Protein AF-A0A2V6C6J1-F1 (afdb_monomer_lite)

pLDDT: mean 82.69, std 15.56, range [30.09, 98.69]

Structure (mmCIF, N/CA/C/O backbone):
data_AF-A0A2V6C6J1-F1
#
_entry.id   AF-A0A2V6C6J1-F1
#
loop_
_atom_site.group_PDB
_atom_site.id
_atom_site.type_symbol
_atom_site.label_atom_id
_atom_site.label_alt_id
_atom_site.label_comp_id
_atom_site.label_asym_id
_atom_site.label_entity_id
_atom_site.label_seq_id
_atom_site.pdbx_PDB_ins_code
_atom_site.Cartn_x
_atom_site.Cartn_y
_atom_site.Cartn_z
_atom_site.occupancy
_atom_site.B_iso_or_equiv
_atom_site.auth_seq_id
_atom_site.auth_comp_id
_atom_site.auth_asym_id
_atom_site.auth_atom_id
_atom_site.pdbx_PDB_model_num
ATOM 1 N N . TRP A 1 1 ? 15.147 14.537 -39.824 1.00 46.88 1 TRP A N 1
ATOM 2 C CA . TRP A 1 1 ? 16.621 14.497 -39.691 1.00 46.88 1 TRP A CA 1
ATOM 3 C C . TRP A 1 1 ? 17.177 13.063 -39.728 1.00 46.88 1 TRP A C 1
ATOM 5 O O . TRP A 1 1 ? 18.136 12.834 -40.457 1.00 46.88 1 TRP A O 1
ATOM 15 N N . ALA A 1 2 ? 16.537 12.080 -39.071 1.00 57.00 2 ALA A N 1
ATOM 16 C CA . ALA A 1 2 ? 16.933 10.659 -39.123 1.00 57.00 2 ALA A CA 1
ATOM 17 C C . ALA A 1 2 ? 16.815 10.002 -40.520 1.00 57.00 2 ALA A C 1
ATOM 19 O O . ALA A 1 2 ? 17.761 9.369 -40.976 1.00 57.00 2 ALA A O 1
ATOM 20 N N . ALA A 1 3 ? 15.713 10.220 -41.254 1.00 60.41 3 ALA A N 1
ATOM 21 C CA . ALA A 1 3 ? 15.532 9.661 -42.606 1.00 60.41 3 ALA A CA 1
ATOM 22 C C . ALA A 1 3 ? 16.596 10.144 -43.616 1.00 60.41 3 ALA A C 1
ATOM 24 O O . ALA A 1 3 ? 17.052 9.378 -44.459 1.00 60.41 3 ALA A O 1
ATOM 25 N N . TYR A 1 4 ? 17.043 11.397 -43.483 1.00 60.72 4 TYR A N 1
ATOM 26 C CA . TYR A 1 4 ? 18.123 11.970 -44.293 1.00 60.72 4 TYR A CA 1
ATOM 27 C C . TYR A 1 4 ? 19.479 11.304 -43.997 1.00 60.72 4 TYR A C 1
ATOM 29 O O . TYR A 1 4 ? 20.233 11.003 -44.917 1.00 60.72 4 TYR A O 1
ATOM 37 N N . HIS A 1 5 ? 19.767 10.995 -42.727 1.00 67.38 5 HIS A N 1
ATOM 38 C CA . HIS A 1 5 ? 20.978 10.261 -42.342 1.00 67.38 5 HIS A CA 1
ATOM 39 C C . HIS A 1 5 ? 20.964 8.809 -42.840 1.00 67.38 5 HIS A C 1
ATOM 41 O O . HIS A 1 5 ? 21.957 8.354 -43.400 1.00 67.38 5 HIS A O 1
ATOM 47 N N . VAL A 1 6 ? 19.839 8.096 -42.713 1.00 72.94 6 VAL A N 1
ATOM 48 C CA . VAL A 1 6 ? 19.710 6.713 -43.215 1.00 72.94 6 VAL A CA 1
ATOM 49 C C . VAL A 1 6 ? 19.828 6.654 -44.746 1.00 72.94 6 VAL A C 1
ATOM 51 O O . VAL A 1 6 ? 20.468 5.744 -45.281 1.00 72.94 6 VAL A O 1
ATOM 54 N N . GLY A 1 7 ? 19.280 7.647 -45.456 1.00 74.69 7 GLY A N 1
ATOM 55 C CA . GLY A 1 7 ? 19.463 7.796 -46.903 1.00 74.69 7 GLY A CA 1
ATOM 56 C C . GLY A 1 7 ? 20.935 7.966 -47.294 1.00 74.69 7 GLY A C 1
ATOM 57 O O . GLY A 1 7 ? 21.413 7.276 -48.193 1.00 74.69 7 GLY A O 1
ATOM 58 N N . ASN A 1 8 ? 21.684 8.794 -46.560 1.00 80.75 8 ASN A N 1
ATOM 59 C CA . ASN A 1 8 ? 23.115 8.999 -46.804 1.00 80.75 8 ASN A CA 1
ATOM 60 C C . ASN A 1 8 ? 23.961 7.748 -46.513 1.00 80.75 8 ASN A C 1
ATOM 62 O O . ASN A 1 8 ? 24.889 7.459 -47.266 1.00 80.75 8 ASN A O 1
ATOM 66 N N . LEU A 1 9 ? 23.626 6.968 -45.479 1.00 88.31 9 LEU A N 1
ATOM 67 C CA . LEU A 1 9 ? 24.308 5.699 -45.182 1.00 88.31 9 LEU A CA 1
ATOM 68 C C . LEU A 1 9 ? 24.076 4.653 -46.275 1.00 88.31 9 LEU A C 1
ATOM 70 O O . LEU A 1 9 ? 25.001 3.946 -46.665 1.00 88.31 9 LEU A O 1
ATOM 74 N N . THR A 1 10 ? 22.858 4.591 -46.812 1.00 90.19 10 THR A N 1
ATOM 75 C CA . THR A 1 10 ? 22.518 3.680 -47.914 1.00 90.19 10 THR A CA 1
ATOM 76 C C . THR A 1 10 ? 23.314 4.026 -49.174 1.00 90.19 10 THR A C 1
ATOM 78 O O . THR A 1 10 ? 23.865 3.136 -49.819 1.00 90.19 10 THR A O 1
ATOM 81 N N . ILE A 1 11 ? 23.447 5.320 -49.485 1.00 89.12 11 ILE A N 1
ATOM 82 C CA . ILE A 1 11 ? 24.288 5.803 -50.588 1.00 89.12 11 ILE A CA 1
ATOM 83 C C . ILE A 1 11 ? 25.762 5.450 -50.340 1.00 89.12 11 ILE A C 1
ATOM 85 O O . ILE A 1 11 ? 26.413 4.922 -51.236 1.00 89.12 11 ILE A O 1
ATOM 89 N N . ALA A 1 12 ? 26.282 5.663 -49.126 1.00 87.06 12 ALA A N 1
ATOM 90 C CA . ALA A 1 12 ? 27.667 5.335 -48.782 1.00 87.06 12 ALA A CA 1
ATOM 91 C C . ALA A 1 12 ? 27.987 3.837 -48.939 1.00 87.06 12 ALA A C 1
ATOM 93 O O . ALA A 1 12 ? 29.054 3.494 -49.443 1.00 87.06 12 ALA A O 1
ATOM 94 N N . ILE A 1 13 ? 27.061 2.948 -48.564 1.00 91.88 13 ILE A N 1
ATOM 95 C CA . ILE A 1 13 ? 27.203 1.495 -48.757 1.00 91.88 13 ILE A CA 1
ATOM 96 C C . ILE A 1 13 ? 27.252 1.152 -50.251 1.00 91.88 13 ILE A C 1
ATOM 98 O O . ILE A 1 13 ? 28.139 0.416 -50.681 1.00 91.88 13 ILE A O 1
ATOM 102 N N . VAL A 1 14 ? 26.338 1.714 -51.048 1.00 93.19 14 VAL A N 1
ATOM 103 C CA . VAL A 1 14 ? 26.260 1.465 -52.497 1.00 93.19 14 VAL A CA 1
ATOM 104 C C . VAL A 1 14 ? 27.510 1.961 -53.226 1.00 93.19 14 VAL A C 1
ATOM 106 O O . VAL A 1 14 ? 28.041 1.257 -54.083 1.00 93.19 14 VAL A O 1
ATOM 109 N N . GLU A 1 15 ? 28.005 3.154 -52.896 1.00 90.25 15 GLU A N 1
ATOM 110 C CA . GLU A 1 15 ? 29.236 3.685 -53.494 1.00 90.25 15 GLU A CA 1
ATOM 111 C C . GLU A 1 15 ? 30.478 2.907 -53.035 1.00 90.25 15 GLU A C 1
ATOM 113 O O . GLU A 1 15 ? 31.386 2.668 -53.835 1.00 90.25 15 GLU A O 1
ATOM 118 N N . ALA A 1 16 ? 30.495 2.420 -51.788 1.00 90.50 16 ALA A N 1
ATOM 119 C CA . ALA A 1 16 ? 31.540 1.519 -51.314 1.00 90.50 16 ALA A CA 1
ATOM 120 C C . ALA A 1 16 ? 31.571 0.199 -52.096 1.00 90.50 16 ALA A C 1
ATOM 122 O O . ALA A 1 16 ? 32.642 -0.252 -52.501 1.00 90.50 16 ALA A O 1
ATOM 123 N N . ASP A 1 17 ? 30.403 -0.381 -52.377 1.00 92.94 17 ASP A N 1
ATOM 124 C CA . ASP A 1 17 ? 30.282 -1.597 -53.182 1.00 92.94 17 ASP A CA 1
ATOM 125 C C . ASP A 1 17 ? 30.757 -1.407 -54.623 1.00 92.94 17 ASP A C 1
ATOM 127 O O . ASP A 1 17 ? 31.483 -2.252 -55.151 1.00 92.94 17 ASP A O 1
ATOM 131 N N . LYS A 1 18 ? 30.414 -0.277 -55.249 1.00 92.81 18 LYS A N 1
ATOM 132 C CA . LYS A 1 18 ? 30.897 0.055 -56.596 1.00 92.81 18 LYS A CA 1
ATOM 133 C C . LYS A 1 18 ? 32.419 0.174 -56.642 1.00 92.81 18 LYS A C 1
ATOM 135 O O . LYS A 1 18 ? 33.039 -0.364 -57.556 1.00 92.81 18 LYS A O 1
ATOM 140 N N . ALA A 1 19 ? 33.028 0.850 -55.669 1.00 89.81 19 ALA A N 1
ATOM 141 C CA . ALA A 1 19 ? 34.480 1.003 -55.632 1.00 89.81 19 ALA A CA 1
ATOM 142 C C . ALA A 1 19 ? 35.193 -0.329 -55.372 1.00 89.81 19 ALA A C 1
ATOM 144 O O . ALA A 1 19 ? 36.190 -0.619 -56.026 1.00 89.81 19 ALA A O 1
ATOM 145 N N . LEU A 1 20 ? 34.661 -1.167 -54.475 1.00 92.44 20 LEU A N 1
ATOM 146 C CA . LEU A 1 20 ? 35.214 -2.494 -54.186 1.00 92.44 20 LEU A CA 1
ATOM 147 C C . LEU A 1 20 ? 35.064 -3.465 -55.364 1.00 92.44 20 LEU A C 1
ATOM 149 O O . LEU A 1 20 ? 35.899 -4.348 -55.531 1.00 92.44 20 LEU A O 1
ATOM 153 N N . ALA A 1 21 ? 34.053 -3.293 -56.219 1.00 93.81 21 ALA A N 1
ATOM 154 C CA . ALA A 1 21 ? 33.936 -4.063 -57.458 1.00 93.81 21 ALA A CA 1
ATOM 155 C C . ALA A 1 21 ? 35.062 -3.749 -58.466 1.00 93.81 21 ALA A C 1
ATOM 157 O O . ALA A 1 21 ? 35.411 -4.604 -59.278 1.00 93.81 21 ALA A O 1
ATOM 158 N N . ILE A 1 22 ? 35.636 -2.541 -58.407 1.00 92.94 22 ILE A N 1
ATOM 159 C CA . ILE A 1 22 ? 36.764 -2.108 -59.250 1.00 92.94 22 ILE A CA 1
ATOM 160 C C . ILE A 1 22 ? 38.105 -2.406 -58.554 1.00 92.94 22 ILE A C 1
ATOM 162 O O . ILE A 1 22 ? 39.053 -2.865 -59.190 1.00 92.94 22 ILE A O 1
ATOM 166 N N . HIS A 1 23 ? 38.175 -2.183 -57.240 1.00 87.88 23 HIS A N 1
ATOM 167 C CA . HIS A 1 23 ? 39.359 -2.355 -56.400 1.00 87.88 23 HIS A CA 1
ATOM 168 C C . HIS A 1 23 ? 39.026 -3.190 -55.155 1.00 87.88 23 HIS A C 1
ATOM 170 O O . HIS A 1 23 ? 38.810 -2.667 -54.062 1.00 87.88 23 HIS A O 1
ATOM 176 N N . GLY A 1 24 ? 39.013 -4.516 -55.320 1.00 83.00 24 GLY A N 1
ATOM 177 C CA . GLY A 1 24 ? 38.558 -5.471 -54.297 1.00 83.00 24 GLY A CA 1
ATOM 178 C C . GLY A 1 24 ? 39.339 -5.476 -52.981 1.00 83.00 24 GLY A C 1
ATOM 179 O O . GLY A 1 24 ? 38.819 -5.953 -51.973 1.00 83.00 24 GLY A O 1
ATOM 180 N N . ASP A 1 25 ? 40.551 -4.917 -52.958 1.00 89.62 25 ASP A N 1
ATOM 181 C CA . ASP A 1 25 ? 41.425 -4.876 -51.780 1.00 89.62 25 ASP A CA 1
ATOM 182 C C . ASP A 1 25 ? 41.564 -3.498 -51.134 1.00 89.62 25 ASP A C 1
ATOM 184 O O . ASP A 1 25 ? 42.384 -3.322 -50.232 1.00 89.62 25 ASP A O 1
ATOM 188 N N . ASP A 1 26 ? 40.717 -2.538 -51.512 1.00 94.50 26 ASP A N 1
ATOM 189 C CA . ASP A 1 26 ? 40.700 -1.231 -50.863 1.00 94.50 26 ASP A CA 1
ATOM 190 C C . ASP A 1 26 ? 40.228 -1.345 -49.399 1.00 94.50 26 ASP A C 1
ATOM 192 O O . ASP A 1 26 ? 39.043 -1.508 -49.087 1.00 94.50 26 ASP A O 1
ATOM 196 N N . ALA A 1 27 ? 41.186 -1.273 -48.474 1.00 92.19 27 ALA A N 1
ATOM 197 C CA . ALA A 1 27 ? 40.934 -1.362 -47.040 1.00 92.19 27 ALA A CA 1
ATOM 198 C C . ALA A 1 27 ? 40.081 -0.194 -46.512 1.00 92.19 27 ALA A C 1
ATOM 200 O O . ALA A 1 27 ? 39.305 -0.380 -45.571 1.00 92.19 27 ALA A O 1
ATOM 201 N N . GLY A 1 28 ? 40.195 0.993 -47.118 1.00 91.06 28 GLY A N 1
ATOM 202 C CA . GLY A 1 28 ? 39.411 2.170 -46.756 1.00 91.06 28 GLY A CA 1
ATOM 203 C C . GLY A 1 28 ? 37.936 1.986 -47.099 1.00 91.06 28 GLY A C 1
ATOM 204 O O . GLY A 1 28 ? 37.079 2.225 -46.249 1.00 91.06 28 GLY A O 1
ATOM 205 N N . MET A 1 29 ? 37.639 1.471 -48.293 1.00 90.25 29 MET A N 1
ATOM 206 C CA . MET A 1 29 ? 36.266 1.214 -48.739 1.00 90.25 29 MET A CA 1
ATOM 207 C C . MET A 1 29 ? 35.629 0.027 -48.008 1.00 90.25 29 MET A C 1
ATOM 209 O O . MET A 1 29 ? 34.454 0.101 -47.642 1.00 90.25 29 MET A O 1
ATOM 213 N N . LYS A 1 30 ? 36.402 -1.024 -47.682 1.00 92.50 30 LYS A N 1
ATOM 214 C CA . LYS A 1 30 ? 35.941 -2.109 -46.789 1.00 92.50 30 LYS A CA 1
ATOM 215 C C . LYS A 1 30 ? 35.527 -1.563 -45.420 1.00 92.50 30 LYS A C 1
ATOM 217 O O . LYS A 1 30 ? 34.458 -1.913 -44.919 1.00 92.50 30 LYS A O 1
ATOM 222 N N . LYS A 1 31 ? 36.345 -0.682 -44.834 1.00 92.56 31 LYS A N 1
ATOM 223 C CA . LYS A 1 31 ? 36.054 -0.049 -43.542 1.00 92.56 31 LYS A CA 1
ATOM 224 C C . LYS A 1 31 ? 34.839 0.880 -43.621 1.00 92.56 31 LYS A C 1
ATOM 226 O O . LYS A 1 31 ? 33.943 0.749 -42.797 1.00 92.56 31 LYS A O 1
ATOM 231 N N . LEU A 1 32 ? 34.770 1.754 -44.628 1.00 90.19 32 LEU A N 1
ATOM 232 C CA . LEU A 1 32 ? 33.640 2.667 -44.833 1.00 90.19 32 LEU A CA 1
ATOM 233 C C . LEU A 1 32 ? 32.313 1.905 -44.922 1.00 90.19 32 LEU A C 1
ATOM 235 O O . LEU A 1 32 ? 31.344 2.277 -44.263 1.00 90.19 32 LEU A O 1
ATOM 239 N N . LYS A 1 33 ? 32.280 0.815 -45.699 1.00 91.19 33 LYS A N 1
ATOM 240 C CA . LYS A 1 33 ? 31.098 -0.044 -45.813 1.00 91.19 33 LYS A CA 1
ATOM 241 C C . LYS A 1 33 ? 30.711 -0.658 -44.467 1.00 91.19 33 LYS A C 1
ATOM 243 O O . LYS A 1 33 ? 29.536 -0.636 -44.106 1.00 91.19 33 LYS A O 1
ATOM 248 N N . ALA A 1 34 ? 31.681 -1.206 -43.734 1.00 92.94 34 ALA A N 1
ATOM 249 C CA . ALA A 1 34 ? 31.441 -1.817 -42.429 1.00 92.94 34 ALA A CA 1
ATOM 250 C C . ALA A 1 34 ? 30.899 -0.800 -41.410 1.00 92.94 34 ALA A C 1
ATOM 252 O O . ALA A 1 34 ? 29.896 -1.072 -40.749 1.00 92.94 34 ALA A O 1
ATOM 253 N N . ASP A 1 35 ? 31.503 0.388 -41.342 1.00 92.44 35 ASP A N 1
ATOM 254 C CA . ASP A 1 35 ? 31.073 1.474 -40.458 1.00 92.44 35 ASP A CA 1
ATOM 255 C C . ASP A 1 35 ? 29.659 1.957 -40.827 1.00 92.44 35 ASP A C 1
ATOM 257 O O . ASP A 1 35 ? 28.811 2.129 -39.949 1.00 92.44 35 ASP A O 1
ATOM 261 N N . ALA A 1 36 ? 29.359 2.108 -42.123 1.00 90.81 36 ALA A N 1
ATOM 262 C CA . ALA A 1 36 ? 28.037 2.521 -42.590 1.00 90.81 36 ALA A CA 1
ATOM 263 C C . ALA A 1 36 ? 26.945 1.480 -42.273 1.00 90.81 36 ALA A C 1
ATOM 265 O O . ALA A 1 36 ? 25.851 1.850 -41.840 1.00 90.81 36 ALA A O 1
ATOM 266 N N . LEU A 1 37 ? 27.241 0.182 -42.415 1.00 93.19 37 LEU A N 1
ATOM 267 C CA . LEU A 1 37 ? 26.335 -0.909 -42.029 1.00 93.19 37 LEU A CA 1
ATOM 268 C C . LEU A 1 37 ? 26.098 -0.959 -40.514 1.00 93.19 37 LEU A C 1
ATOM 270 O O . LEU A 1 37 ? 24.960 -1.133 -40.065 1.00 93.19 37 LEU A O 1
ATOM 274 N N . ALA A 1 38 ? 27.153 -0.774 -39.716 1.00 93.25 38 ALA A N 1
ATOM 275 C CA . ALA A 1 38 ? 27.048 -0.721 -38.262 1.00 93.25 38 ALA A CA 1
ATOM 276 C C . ALA A 1 38 ? 26.177 0.464 -37.810 1.00 93.25 38 ALA A C 1
ATOM 278 O O . ALA A 1 38 ? 25.279 0.294 -36.984 1.00 93.25 38 ALA A O 1
ATOM 279 N N . GLN A 1 39 ? 26.377 1.645 -38.404 1.00 92.12 39 GLN A N 1
ATOM 280 C CA . GLN A 1 39 ? 25.565 2.831 -38.122 1.00 92.12 39 GLN A CA 1
ATOM 281 C C . GLN A 1 39 ? 24.105 2.660 -38.555 1.00 92.12 39 GLN A C 1
ATOM 283 O O . GLN A 1 39 ? 23.206 3.043 -37.808 1.00 92.12 39 GLN A O 1
ATOM 288 N N . GLN A 1 40 ? 23.844 2.049 -39.716 1.00 90.69 40 GLN A N 1
ATOM 289 C CA . GLN A 1 40 ? 22.480 1.757 -40.167 1.00 90.69 40 GLN A CA 1
ATOM 290 C C . GLN A 1 40 ? 21.765 0.806 -39.195 1.00 90.69 40 GLN A C 1
ATOM 292 O O . GLN A 1 40 ? 20.616 1.049 -38.824 1.00 90.69 40 GLN A O 1
ATOM 297 N N . THR A 1 41 ? 22.462 -0.233 -38.731 1.00 92.31 41 THR A N 1
ATOM 298 C CA . THR A 1 41 ? 21.933 -1.192 -37.750 1.00 92.31 41 THR A CA 1
ATOM 299 C C . THR A 1 41 ? 21.632 -0.512 -36.413 1.00 92.31 41 THR A C 1
ATOM 301 O O . THR A 1 41 ? 20.546 -0.684 -35.862 1.00 92.31 41 THR A O 1
ATOM 304 N N . ALA A 1 42 ? 22.555 0.311 -35.909 1.00 92.50 42 ALA A N 1
ATOM 305 C CA . ALA A 1 42 ? 22.367 1.054 -34.665 1.00 92.50 42 ALA A CA 1
ATOM 306 C C . ALA A 1 42 ? 21.196 2.048 -34.754 1.00 92.50 42 ALA A C 1
ATOM 308 O O . ALA A 1 42 ? 20.400 2.150 -33.821 1.00 92.50 42 ALA A O 1
ATOM 309 N N . ALA A 1 43 ? 21.050 2.743 -35.887 1.00 90.31 43 ALA A N 1
ATOM 310 C CA . ALA A 1 43 ? 19.939 3.660 -36.124 1.00 90.31 43 ALA A CA 1
ATOM 311 C C . ALA A 1 43 ? 18.587 2.932 -36.163 1.00 90.31 43 ALA A C 1
ATOM 313 O O . ALA A 1 43 ? 17.618 3.420 -35.585 1.00 90.31 43 ALA A O 1
ATOM 314 N N . ALA A 1 44 ? 18.526 1.753 -36.791 1.00 90.94 44 ALA A N 1
ATOM 315 C CA . ALA A 1 44 ? 17.322 0.926 -36.806 1.00 90.94 44 ALA A CA 1
ATOM 316 C C . ALA A 1 44 ? 16.944 0.442 -35.396 1.00 90.94 44 ALA A C 1
ATOM 318 O O . ALA A 1 44 ? 15.787 0.550 -34.999 1.00 90.94 44 ALA A O 1
ATOM 319 N N . GLN A 1 45 ? 17.922 -0.017 -34.608 1.00 94.12 45 GLN A N 1
ATOM 320 C CA . GLN A 1 45 ? 17.699 -0.410 -33.213 1.00 94.12 45 GLN A CA 1
ATOM 321 C C . GLN A 1 45 ? 17.228 0.761 -32.346 1.00 94.12 45 GLN A C 1
ATOM 323 O O . GLN A 1 45 ? 16.352 0.579 -31.506 1.00 94.12 45 GLN A O 1
ATOM 328 N N . GLN A 1 46 ? 17.785 1.961 -32.542 1.00 94.00 46 GLN A N 1
ATOM 329 C CA . GLN A 1 46 ? 17.318 3.147 -31.825 1.00 94.00 46 GLN A CA 1
ATOM 330 C C . GLN A 1 46 ? 15.879 3.491 -32.207 1.00 94.00 46 GLN A C 1
ATOM 332 O O . GLN A 1 46 ? 15.066 3.712 -31.321 1.00 94.00 46 GLN A O 1
ATOM 337 N N . ALA A 1 47 ? 15.548 3.506 -33.500 1.00 93.62 47 ALA A N 1
ATOM 338 C CA . ALA A 1 47 ? 14.191 3.803 -33.956 1.00 93.62 47 ALA A CA 1
ATOM 339 C C . ALA A 1 47 ? 13.162 2.813 -33.388 1.00 93.62 47 ALA A C 1
ATOM 341 O O . ALA A 1 47 ? 12.070 3.216 -32.997 1.00 93.62 47 ALA A O 1
ATOM 342 N N . GLU A 1 48 ? 13.528 1.535 -33.298 1.00 95.94 48 GLU A N 1
ATOM 343 C CA . GLU A 1 48 ? 12.681 0.512 -32.693 1.00 95.94 48 GLU A CA 1
ATOM 344 C C . GLU A 1 48 ? 12.509 0.716 -31.180 1.00 95.94 48 GLU A C 1
ATOM 346 O O . GLU A 1 48 ? 11.388 0.626 -30.686 1.00 95.94 48 GLU A O 1
ATOM 351 N N . ARG A 1 49 ? 13.573 1.081 -30.449 1.00 96.44 49 ARG A N 1
ATOM 352 C CA . ARG A 1 49 ? 13.463 1.461 -29.028 1.00 96.44 49 ARG A CA 1
ATOM 353 C C . ARG A 1 49 ? 12.530 2.653 -28.822 1.00 96.44 49 AR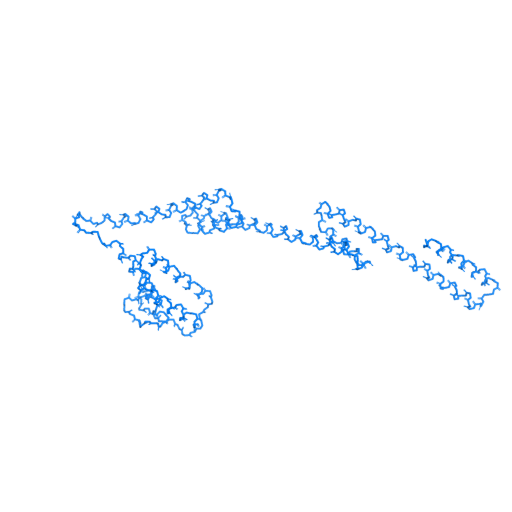G A C 1
ATOM 355 O O . ARG A 1 49 ? 11.693 2.617 -27.930 1.00 96.44 49 ARG A O 1
ATOM 362 N N . GLU A 1 50 ? 12.624 3.683 -29.663 1.00 96.94 50 GLU A N 1
ATOM 363 C CA . GLU A 1 50 ? 11.724 4.843 -29.576 1.00 96.94 50 GLU A CA 1
ATOM 364 C C . GLU A 1 50 ? 10.264 4.473 -29.878 1.00 96.94 50 GLU A C 1
ATOM 366 O O . GLU A 1 50 ? 9.346 4.988 -29.239 1.00 96.94 50 GLU A O 1
ATOM 371 N N . ARG A 1 51 ? 10.030 3.550 -30.822 1.00 97.94 51 ARG A N 1
ATOM 372 C CA . ARG A 1 51 ? 8.687 3.024 -31.102 1.00 97.94 51 ARG A CA 1
ATOM 373 C C . ARG A 1 51 ? 8.118 2.294 -29.885 1.00 97.94 51 ARG A C 1
ATOM 375 O O . ARG A 1 51 ? 6.997 2.587 -29.480 1.00 97.94 51 ARG A O 1
ATOM 382 N N . GLN A 1 52 ? 8.904 1.397 -29.290 1.00 97.81 52 GLN A N 1
ATOM 383 C CA . GLN A 1 52 ? 8.523 0.649 -28.088 1.00 97.81 52 GLN A CA 1
ATOM 384 C C . GLN A 1 52 ? 8.241 1.582 -26.907 1.00 97.81 52 GLN A C 1
ATOM 386 O O . GLN A 1 52 ? 7.244 1.406 -26.213 1.00 97.81 52 GLN A O 1
ATOM 391 N N . PHE A 1 53 ? 9.053 2.626 -26.723 1.00 98.38 53 PHE A N 1
ATOM 392 C CA . PHE A 1 53 ? 8.806 3.639 -25.701 1.00 98.38 53 PHE A CA 1
ATOM 393 C C . PHE A 1 53 ? 7.465 4.354 -25.903 1.00 98.38 53 PHE A C 1
ATOM 395 O O . PHE A 1 53 ? 6.699 4.513 -24.950 1.00 98.38 53 PHE A O 1
ATOM 402 N N . GLY A 1 54 ? 7.162 4.770 -27.136 1.00 97.88 54 GLY A N 1
ATOM 403 C CA . GLY A 1 54 ? 5.886 5.408 -27.457 1.00 97.88 54 GLY A CA 1
ATOM 404 C C . GLY A 1 54 ? 4.688 4.486 -27.212 1.00 97.88 54 GLY A C 1
ATOM 405 O O . GLY A 1 54 ? 3.663 4.930 -26.697 1.00 97.88 54 GLY A O 1
ATOM 406 N N . GLU A 1 55 ? 4.819 3.201 -27.538 1.00 98.38 55 GLU A N 1
ATOM 407 C CA . GLU A 1 55 ? 3.792 2.186 -27.285 1.00 98.38 55 GLU A CA 1
ATOM 408 C C . GLU A 1 55 ? 3.551 1.989 -25.785 1.00 98.38 55 GLU A C 1
ATOM 410 O O . GLU A 1 55 ? 2.426 2.210 -25.333 1.00 98.38 55 GLU A O 1
ATOM 415 N N . ALA A 1 56 ? 4.599 1.701 -25.011 1.00 98.44 56 ALA A N 1
ATOM 416 C CA . ALA A 1 56 ? 4.512 1.517 -23.562 1.00 98.44 56 ALA A CA 1
ATOM 417 C C . ALA A 1 56 ? 3.942 2.763 -22.858 1.00 98.44 56 ALA A C 1
ATOM 419 O O . ALA A 1 56 ? 3.042 2.675 -22.023 1.00 98.44 56 ALA A O 1
ATOM 420 N N . THR A 1 57 ? 4.380 3.960 -23.263 1.00 98.56 57 THR A N 1
ATOM 421 C CA . THR A 1 57 ? 3.854 5.230 -22.733 1.00 98.56 57 THR A CA 1
ATOM 422 C C . THR A 1 57 ? 2.351 5.372 -22.984 1.00 98.56 57 THR A C 1
ATOM 424 O O . THR A 1 57 ? 1.596 5.721 -22.073 1.00 98.56 57 THR A O 1
ATOM 427 N N . ASN A 1 58 ? 1.888 5.076 -24.202 1.00 98.50 58 ASN A N 1
ATOM 428 C CA . ASN A 1 58 ? 0.469 5.163 -24.548 1.00 98.50 58 ASN A CA 1
ATOM 429 C C . ASN A 1 58 ? -0.378 4.162 -23.751 1.00 98.50 58 ASN A C 1
ATOM 431 O O . ASN A 1 58 ? -1.443 4.530 -23.246 1.00 98.50 58 ASN A O 1
ATOM 435 N N . VAL A 1 59 ? 0.089 2.916 -23.612 1.00 98.69 59 VAL A N 1
ATOM 436 C CA . VAL A 1 59 ? -0.621 1.888 -22.838 1.00 98.69 59 VAL A CA 1
ATOM 437 C C . VAL A 1 59 ? -0.653 2.261 -21.356 1.00 98.69 59 VAL A C 1
ATOM 439 O O . VAL A 1 59 ? -1.719 2.183 -20.742 1.00 98.69 59 VAL A O 1
ATOM 442 N N . ALA A 1 60 ? 0.457 2.747 -20.794 1.00 98.56 60 ALA A N 1
ATOM 443 C CA . ALA A 1 60 ? 0.532 3.167 -19.398 1.00 98.56 60 ALA A CA 1
ATOM 444 C C . ALA A 1 60 ? -0.492 4.263 -19.065 1.00 98.56 60 ALA A C 1
ATOM 446 O O . ALA A 1 60 ? -1.250 4.132 -18.100 1.00 98.56 60 ALA A O 1
ATOM 447 N N . TRP A 1 61 ? -0.566 5.322 -19.880 1.00 98.50 61 TRP A N 1
ATOM 448 C CA . TRP A 1 61 ? -1.536 6.404 -19.684 1.00 98.50 61 TRP A CA 1
ATOM 449 C C . TRP A 1 61 ? -2.977 5.932 -19.857 1.00 98.50 61 TRP A C 1
ATOM 451 O O . TRP A 1 61 ? -3.831 6.259 -19.030 1.00 98.50 61 TRP A O 1
ATOM 461 N N . ALA A 1 62 ? -3.261 5.135 -20.890 1.00 98.69 62 ALA A N 1
ATOM 462 C CA . ALA A 1 62 ? -4.596 4.585 -21.101 1.00 98.69 62 ALA A CA 1
ATOM 463 C C . ALA A 1 62 ? -5.044 3.730 -19.904 1.00 98.69 62 ALA A C 1
ATOM 465 O O . ALA A 1 62 ? -6.149 3.919 -19.391 1.00 98.69 62 ALA A O 1
ATOM 466 N N . ALA A 1 63 ? -4.168 2.848 -19.416 1.00 98.50 63 ALA A N 1
ATOM 467 C CA . ALA A 1 63 ? -4.412 2.007 -18.251 1.00 98.50 63 ALA A CA 1
ATOM 468 C C . ALA A 1 63 ? -4.630 2.837 -16.979 1.00 98.50 63 ALA A C 1
ATOM 470 O O . ALA A 1 63 ? -5.576 2.579 -16.233 1.00 98.50 63 ALA A O 1
ATOM 471 N N . TYR A 1 64 ? -3.812 3.869 -16.760 1.00 98.38 64 TYR A N 1
ATOM 472 C CA . TYR A 1 64 ? -3.950 4.775 -15.621 1.00 98.38 64 TYR A CA 1
ATOM 473 C C . TYR A 1 64 ? -5.309 5.489 -15.622 1.00 98.38 64 TYR A C 1
ATOM 475 O O . TYR A 1 64 ? -5.994 5.518 -14.601 1.00 98.38 64 TYR A O 1
ATOM 483 N N . HIS A 1 65 ? -5.751 6.001 -16.775 1.00 97.75 65 HIS A N 1
ATOM 484 C CA . HIS A 1 65 ? -7.023 6.719 -16.892 1.00 97.75 65 HIS A CA 1
ATOM 485 C C . HIS A 1 65 ? -8.259 5.848 -16.654 1.00 97.75 65 HIS A C 1
ATOM 487 O O . HIS A 1 65 ? -9.253 6.345 -16.125 1.00 97.75 65 HIS A O 1
ATOM 493 N N . VAL A 1 66 ? -8.207 4.562 -17.007 1.00 97.50 66 VAL A N 1
ATOM 494 C CA . VAL A 1 66 ? -9.301 3.614 -16.727 1.00 97.50 66 VAL A CA 1
ATOM 495 C C . VAL A 1 66 ? -9.166 2.930 -15.361 1.00 97.50 66 VAL A C 1
ATOM 497 O O . VAL A 1 66 ? -9.962 2.054 -15.031 1.00 97.50 66 VAL A O 1
ATOM 500 N N . GLY A 1 67 ? -8.166 3.313 -14.559 1.00 95.12 67 GLY A N 1
ATOM 501 C CA . GLY A 1 67 ? -7.936 2.779 -13.216 1.00 95.12 67 GLY A CA 1
ATOM 502 C C . GLY A 1 67 ? -7.289 1.392 -13.180 1.00 95.12 67 GLY A C 1
ATOM 503 O O . GLY A 1 67 ? -7.244 0.768 -12.120 1.00 95.12 67 GLY A O 1
ATOM 504 N N . ASN A 1 68 ? -6.755 0.892 -14.298 1.00 97.75 68 ASN A N 1
ATOM 505 C CA . ASN A 1 68 ? -5.969 -0.339 -14.314 1.00 97.75 68 ASN A CA 1
ATOM 506 C C . ASN A 1 68 ? -4.522 -0.055 -13.886 1.00 97.75 68 ASN A C 1
ATOM 508 O O . ASN A 1 68 ? -3.591 -0.028 -14.692 1.00 97.75 68 ASN A O 1
ATOM 512 N N . LEU A 1 69 ? -4.348 0.177 -12.585 1.00 95.56 69 LEU A N 1
ATOM 513 C CA . LEU A 1 69 ? -3.080 0.618 -12.004 1.00 95.56 69 LEU A CA 1
ATOM 514 C C . LEU A 1 69 ? -1.957 -0.415 -12.164 1.00 95.56 69 LEU A C 1
ATOM 516 O O . LEU A 1 69 ? -0.802 -0.034 -12.313 1.00 95.56 69 LEU A O 1
ATOM 520 N N . THR A 1 70 ? -2.280 -1.711 -12.175 1.00 97.56 70 THR A N 1
ATOM 521 C CA . THR A 1 70 ? -1.286 -2.775 -12.373 1.00 97.56 70 THR A CA 1
ATOM 522 C C . THR A 1 70 ? -0.660 -2.699 -13.761 1.00 97.56 70 THR A C 1
ATOM 524 O O . THR A 1 70 ? 0.563 -2.702 -13.862 1.00 97.56 70 THR A O 1
ATOM 527 N N . ILE A 1 71 ? -1.476 -2.580 -14.816 1.00 97.81 71 ILE A N 1
ATOM 528 C CA . ILE A 1 71 ? -0.955 -2.412 -16.182 1.00 97.81 71 ILE A CA 1
ATOM 529 C C . ILE A 1 71 ? -0.219 -1.076 -16.300 1.00 97.81 71 ILE A C 1
ATOM 531 O O . ILE A 1 71 ? 0.881 -1.040 -16.835 1.00 97.81 71 ILE A O 1
ATOM 535 N N . ALA A 1 72 ? -0.768 0.001 -15.728 1.00 98.38 72 ALA A N 1
ATOM 536 C CA . ALA A 1 72 ? -0.127 1.314 -15.755 1.00 98.38 72 ALA A CA 1
ATOM 537 C C . ALA A 1 72 ? 1.299 1.294 -15.174 1.00 98.38 72 ALA A C 1
ATOM 539 O O . ALA A 1 72 ? 2.194 1.919 -15.733 1.00 98.38 72 ALA A O 1
ATOM 540 N N . ILE A 1 73 ? 1.521 0.566 -14.074 1.00 98.25 73 ILE A N 1
ATOM 541 C CA . ILE A 1 73 ? 2.842 0.428 -13.444 1.00 98.25 73 ILE A CA 1
ATOM 542 C C . ILE A 1 73 ? 3.792 -0.407 -14.309 1.00 98.25 73 ILE A C 1
ATOM 544 O O . ILE A 1 73 ? 4.937 -0.001 -14.483 1.00 98.25 73 ILE A O 1
ATOM 548 N N . VAL A 1 74 ? 3.333 -1.548 -14.836 1.00 98.62 74 VAL A N 1
ATOM 549 C CA . VAL A 1 74 ? 4.160 -2.446 -15.664 1.00 98.62 74 VAL A CA 1
ATOM 550 C C . VAL A 1 74 ? 4.648 -1.727 -16.918 1.00 98.62 74 VAL A C 1
ATOM 552 O O . VAL A 1 74 ? 5.845 -1.672 -17.170 1.00 98.62 74 VAL A O 1
ATOM 555 N N . GLU A 1 75 ? 3.736 -1.095 -17.646 1.00 98.31 75 GLU A N 1
ATOM 556 C CA . GLU A 1 75 ? 4.048 -0.368 -18.880 1.00 98.31 75 GLU A CA 1
ATOM 557 C C . GLU A 1 75 ? 4.897 0.877 -18.600 1.00 98.31 75 GLU A C 1
ATOM 559 O O . GLU A 1 75 ? 5.754 1.263 -19.395 1.00 98.31 75 GLU A O 1
ATOM 564 N N . ALA A 1 76 ? 4.728 1.490 -17.422 1.00 98.38 76 ALA A N 1
ATOM 565 C CA . ALA A 1 76 ? 5.619 2.556 -16.998 1.00 98.38 76 ALA A CA 1
ATOM 566 C C . ALA A 1 76 ? 7.041 2.081 -16.716 1.00 98.38 76 ALA A C 1
ATOM 568 O O . ALA A 1 76 ? 7.988 2.798 -17.035 1.00 98.38 76 ALA A O 1
ATOM 569 N N . ASP A 1 77 ? 7.206 0.884 -16.159 1.00 98.56 77 ASP A N 1
ATOM 570 C CA . ASP A 1 77 ? 8.521 0.275 -15.991 1.00 98.56 77 ASP A CA 1
ATOM 571 C C . ASP A 1 77 ? 9.168 -0.091 -17.327 1.00 98.56 77 ASP A C 1
ATOM 573 O O . ASP A 1 77 ? 10.367 0.131 -17.491 1.00 98.56 77 ASP A O 1
ATOM 577 N N . GLU A 1 78 ? 8.393 -0.567 -18.303 1.00 98.00 78 GLU A N 1
ATOM 578 C CA . GLU A 1 78 ? 8.895 -0.824 -19.658 1.00 98.00 78 GLU A CA 1
ATOM 579 C C . GLU A 1 78 ? 9.358 0.464 -20.353 1.00 98.00 78 GLU A C 1
ATOM 581 O O . GLU A 1 78 ? 10.470 0.517 -20.886 1.00 98.00 78 GLU A O 1
ATOM 586 N N . ALA A 1 79 ? 8.569 1.539 -20.276 1.00 98.44 79 ALA A N 1
ATOM 587 C CA .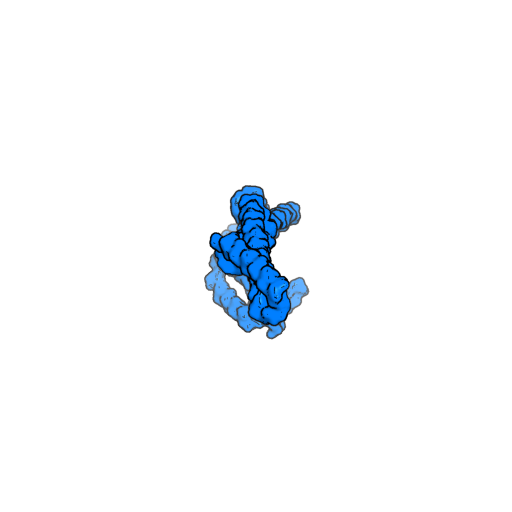 ALA A 1 79 ? 8.958 2.839 -20.819 1.00 98.44 79 ALA A CA 1
ATOM 588 C C . ALA A 1 79 ? 10.232 3.387 -20.142 1.00 98.44 79 ALA A C 1
ATOM 590 O O . ALA A 1 79 ? 11.145 3.859 -20.822 1.00 98.44 79 ALA A O 1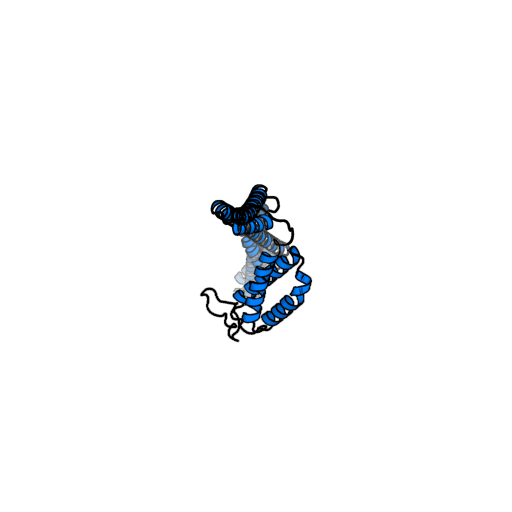
ATOM 591 N N . LEU A 1 80 ? 10.336 3.275 -18.812 1.00 98.31 80 LEU A N 1
ATOM 592 C CA . LEU A 1 80 ? 11.507 3.721 -18.045 1.00 98.31 80 LEU A CA 1
ATOM 593 C C . LEU A 1 80 ? 12.746 2.843 -18.260 1.00 98.31 80 LEU A C 1
ATOM 595 O O . LEU A 1 80 ? 13.867 3.315 -18.079 1.00 98.31 80 LEU A O 1
ATOM 599 N N . ALA A 1 81 ? 12.585 1.583 -18.663 1.00 98.06 81 ALA A N 1
ATOM 600 C CA . ALA A 1 81 ? 13.712 0.748 -19.065 1.00 98.06 81 ALA A CA 1
ATOM 601 C C . ALA A 1 81 ? 14.364 1.246 -20.369 1.00 98.06 81 ALA A C 1
ATOM 603 O O . ALA A 1 81 ? 15.553 1.004 -20.585 1.00 98.06 81 ALA A O 1
ATOM 604 N N . ILE A 1 82 ? 13.609 1.958 -21.216 1.00 97.19 82 ILE A N 1
ATOM 605 C CA . ILE A 1 82 ? 14.106 2.578 -22.452 1.00 97.19 82 ILE A CA 1
ATOM 606 C C . ILE A 1 82 ? 14.611 4.004 -22.180 1.00 97.19 82 ILE A C 1
ATOM 608 O O . ILE A 1 82 ? 15.744 4.321 -22.543 1.00 97.19 82 ILE A O 1
ATOM 612 N N . HIS A 1 83 ? 13.809 4.833 -21.500 1.00 96.25 83 HIS A N 1
ATOM 613 C CA . HIS A 1 83 ? 14.142 6.213 -21.111 1.00 96.25 83 HIS A CA 1
ATOM 614 C C . HIS A 1 83 ? 13.985 6.410 -19.599 1.00 96.25 83 HIS A C 1
ATOM 616 O O . HIS A 1 83 ? 12.934 6.814 -19.102 1.00 96.25 83 HIS A O 1
ATOM 622 N N . GLY A 1 84 ? 15.043 6.113 -18.841 1.00 93.81 84 GLY A N 1
ATOM 623 C CA . GLY A 1 84 ? 14.993 6.083 -17.370 1.00 93.81 84 GLY A CA 1
ATOM 624 C C . GLY A 1 84 ? 14.811 7.437 -16.677 1.00 93.81 84 GLY A C 1
ATOM 625 O O . GLY A 1 84 ? 14.495 7.483 -15.483 1.00 93.81 84 GLY A O 1
ATOM 626 N N . ASP A 1 85 ? 15.0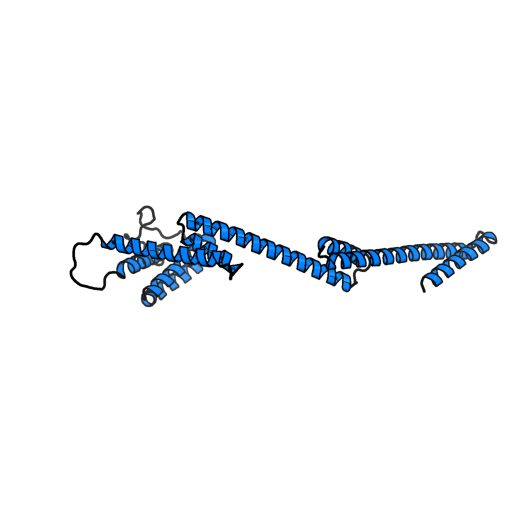07 8.535 -17.399 1.00 94.75 85 ASP A N 1
ATOM 627 C CA . ASP A 1 85 ? 14.846 9.907 -16.928 1.00 94.75 85 ASP A CA 1
ATOM 628 C C . ASP A 1 85 ? 13.512 10.546 -17.340 1.00 94.75 85 ASP A C 1
ATOM 630 O O . ASP A 1 85 ? 13.271 11.705 -16.987 1.00 94.75 85 ASP A O 1
ATOM 634 N N . ASP A 1 86 ? 12.605 9.799 -17.986 1.00 98.31 86 ASP A N 1
ATOM 635 C CA . ASP A 1 86 ? 11.290 10.326 -18.348 1.00 98.31 86 ASP A CA 1
AT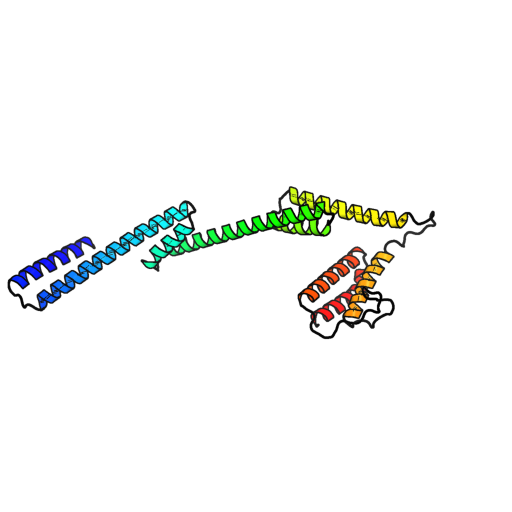OM 636 C C . ASP A 1 86 ? 10.479 10.706 -17.095 1.00 98.31 86 ASP A C 1
ATOM 638 O O . ASP A 1 86 ? 9.990 9.874 -16.321 1.00 98.31 86 ASP A O 1
ATOM 642 N N . ALA A 1 87 ? 10.339 12.012 -16.873 1.00 97.94 87 ALA A N 1
ATOM 643 C CA . ALA A 1 87 ? 9.677 12.547 -15.691 1.00 97.94 87 ALA A CA 1
ATOM 644 C C . ALA A 1 87 ? 8.172 12.229 -15.657 1.00 97.94 87 ALA A C 1
ATOM 646 O O . ALA A 1 87 ? 7.605 12.083 -14.569 1.00 97.94 87 ALA A O 1
ATOM 647 N N . GLY A 1 88 ? 7.527 12.115 -16.823 1.00 98.12 88 GLY A N 1
ATOM 648 C CA . GLY A 1 88 ? 6.105 11.802 -16.939 1.00 98.12 88 GLY A CA 1
ATOM 649 C C . GLY A 1 88 ? 5.810 10.387 -16.454 1.00 98.12 88 GLY A C 1
ATOM 650 O O . GLY A 1 88 ? 4.942 10.196 -15.602 1.00 98.12 88 GLY A O 1
ATOM 651 N N . MET A 1 89 ? 6.596 9.417 -16.914 1.00 98.50 89 MET A N 1
ATOM 652 C CA . MET A 1 89 ? 6.456 8.007 -16.564 1.00 98.50 89 MET A CA 1
ATOM 653 C C . MET A 1 89 ? 6.850 7.726 -15.113 1.00 98.50 89 MET A C 1
ATOM 655 O O . MET A 1 89 ? 6.149 6.984 -14.421 1.00 98.50 89 MET A O 1
ATOM 659 N N . ARG A 1 90 ? 7.888 8.396 -14.583 1.00 98.56 90 ARG A N 1
ATOM 660 C CA . ARG A 1 90 ? 8.222 8.327 -13.145 1.00 98.56 90 ARG A CA 1
ATOM 661 C C . ARG A 1 90 ? 7.069 8.817 -12.275 1.00 98.56 90 ARG A C 1
ATOM 663 O O . ARG A 1 90 ? 6.755 8.188 -11.263 1.00 98.56 90 ARG A O 1
ATOM 670 N N . LYS A 1 91 ? 6.436 9.929 -12.664 1.00 98.12 91 LYS A N 1
ATOM 671 C CA . LYS A 1 91 ? 5.293 10.485 -11.937 1.00 98.12 91 LYS A CA 1
ATOM 672 C C . LYS A 1 91 ? 4.070 9.574 -12.032 1.00 98.12 91 LYS A C 1
ATOM 674 O O . LYS A 1 91 ? 3.499 9.255 -10.996 1.00 98.12 91 LYS A O 1
ATOM 679 N N . LEU A 1 92 ? 3.710 9.114 -13.231 1.00 98.44 92 LEU A N 1
ATOM 680 C CA . LEU A 1 92 ? 2.585 8.196 -13.432 1.00 98.44 92 LEU A CA 1
ATOM 681 C C . LEU A 1 92 ? 2.740 6.940 -12.572 1.00 98.44 92 LEU A C 1
ATOM 683 O O . LEU A 1 92 ? 1.810 6.573 -11.856 1.00 98.44 92 LEU A O 1
ATOM 687 N N . LYS A 1 93 ? 3.926 6.318 -12.577 1.00 98.31 93 LYS A N 1
ATOM 688 C CA . LYS A 1 93 ? 4.206 5.143 -11.743 1.00 98.31 93 LYS A CA 1
ATOM 689 C C . LYS A 1 93 ? 4.029 5.444 -10.253 1.00 98.31 93 LYS A C 1
ATOM 691 O O . LYS A 1 93 ? 3.414 4.653 -9.538 1.00 98.31 93 LYS A O 1
ATOM 696 N N . ALA A 1 94 ? 4.560 6.569 -9.775 1.00 98.00 94 ALA A N 1
ATOM 697 C CA . ALA A 1 94 ? 4.431 6.968 -8.375 1.00 98.00 94 ALA A CA 1
ATOM 698 C C . ALA A 1 94 ? 2.963 7.196 -7.977 1.00 98.00 94 ALA A C 1
ATOM 700 O O . ALA A 1 94 ? 2.521 6.686 -6.945 1.00 98.00 94 ALA A O 1
ATOM 701 N N . ASP A 1 95 ? 2.200 7.895 -8.817 1.00 98.00 95 ASP A N 1
ATOM 702 C CA . ASP A 1 95 ? 0.782 8.166 -8.587 1.00 98.00 95 ASP A CA 1
ATOM 703 C C . ASP A 1 95 ? -0.038 6.862 -8.592 1.00 98.00 95 ASP A C 1
ATOM 705 O O . ASP A 1 95 ? -0.871 6.645 -7.710 1.00 98.00 95 ASP A O 1
ATOM 709 N N . ALA A 1 96 ? 0.239 5.944 -9.525 1.00 97.69 96 ALA A N 1
ATOM 710 C CA . ALA A 1 96 ? -0.419 4.639 -9.592 1.00 97.69 96 ALA A CA 1
ATOM 711 C C . ALA A 1 96 ? -0.138 3.772 -8.350 1.00 97.69 96 ALA A C 1
ATOM 713 O O . ALA A 1 96 ? -1.061 3.184 -7.781 1.00 97.69 96 ALA A O 1
ATOM 714 N N . LEU A 1 97 ? 1.112 3.734 -7.872 1.00 97.44 97 LEU A N 1
ATOM 715 C CA . LEU A 1 97 ? 1.484 3.036 -6.633 1.00 97.44 97 LEU A CA 1
ATOM 716 C C . LEU A 1 97 ? 0.800 3.644 -5.401 1.00 97.44 97 LEU A C 1
ATOM 718 O O . LEU A 1 97 ? 0.326 2.915 -4.522 1.00 97.44 97 LEU A O 1
ATOM 722 N N . ALA A 1 98 ? 0.719 4.975 -5.338 1.00 96.38 98 ALA A N 1
ATOM 723 C CA . ALA A 1 98 ? 0.038 5.675 -4.257 1.00 96.38 98 ALA A CA 1
ATOM 724 C C . ALA A 1 98 ? -1.462 5.346 -4.235 1.00 96.38 98 ALA A C 1
ATOM 726 O O . ALA A 1 98 ? -2.002 5.032 -3.173 1.00 96.38 98 ALA A O 1
ATOM 727 N N . GLN A 1 99 ? -2.123 5.337 -5.397 1.00 95.88 99 GLN A N 1
ATOM 728 C CA . GLN A 1 99 ? -3.532 4.955 -5.505 1.00 95.88 99 GLN A CA 1
ATOM 729 C C . GLN A 1 99 ? -3.773 3.490 -5.115 1.00 95.88 99 GLN A C 1
ATOM 731 O O . GLN A 1 99 ? -4.700 3.214 -4.354 1.00 95.88 99 GLN A O 1
ATOM 736 N N . GLN A 1 100 ? -2.921 2.556 -5.556 1.00 93.44 100 GLN A N 1
ATOM 737 C CA . GLN A 1 100 ? -3.028 1.142 -5.173 1.00 93.44 100 GLN A CA 1
ATOM 738 C C . GLN A 1 100 ? -2.879 0.963 -3.655 1.00 93.44 100 GLN A C 1
ATOM 740 O O . GLN A 1 100 ? -3.654 0.241 -3.025 1.00 93.44 100 GLN A O 1
ATOM 745 N N . THR A 1 101 ? -1.923 1.672 -3.052 1.00 94.19 101 THR A N 1
ATOM 746 C CA . THR A 1 101 ? -1.697 1.651 -1.602 1.00 94.19 101 THR A CA 1
ATOM 747 C C . THR A 1 101 ? -2.890 2.230 -0.845 1.00 94.19 101 THR A C 1
ATOM 749 O O . THR A 1 101 ? -3.361 1.628 0.120 1.00 94.19 101 THR A O 1
ATOM 752 N N . ALA A 1 102 ? -3.417 3.373 -1.288 1.00 92.12 102 ALA A N 1
ATOM 753 C CA . ALA A 1 102 ? -4.579 4.004 -0.672 1.00 92.12 102 ALA A CA 1
ATOM 754 C C . ALA A 1 102 ? -5.825 3.107 -0.753 1.00 92.12 102 ALA A C 1
ATOM 756 O O . ALA A 1 102 ? -6.543 2.966 0.238 1.00 92.12 102 ALA A O 1
ATOM 757 N N . ALA A 1 103 ? -6.047 2.450 -1.896 1.00 90.88 103 ALA A N 1
ATOM 758 C CA . ALA A 1 103 ? -7.140 1.501 -2.079 1.00 90.88 103 ALA A CA 1
ATOM 759 C C . ALA A 1 103 ? -7.005 0.286 -1.148 1.00 90.88 103 ALA A C 1
ATOM 761 O O . ALA A 1 103 ? -7.973 -0.091 -0.490 1.00 90.88 103 ALA A O 1
ATOM 762 N N . ALA A 1 104 ? -5.801 -0.283 -1.022 1.00 90.94 104 ALA A N 1
ATOM 763 C CA . ALA A 1 104 ? -5.540 -1.393 -0.106 1.00 90.94 104 ALA A CA 1
ATOM 764 C C . ALA A 1 104 ? -5.766 -0.997 1.363 1.00 90.94 104 ALA A C 1
ATOM 766 O O . ALA A 1 104 ? -6.407 -1.729 2.116 1.00 90.94 104 ALA A O 1
ATOM 767 N N . GLN A 1 105 ? -5.300 0.189 1.767 1.00 92.19 105 GLN A N 1
ATOM 768 C CA . GLN A 1 105 ? -5.539 0.715 3.112 1.00 92.19 105 GLN A CA 1
ATOM 769 C C . GLN A 1 105 ? -7.027 0.952 3.381 1.00 92.19 105 GLN A C 1
ATOM 771 O O . GLN A 1 105 ? -7.503 0.655 4.474 1.00 92.19 105 GLN A O 1
ATOM 776 N N . GLN A 1 106 ? -7.770 1.477 2.404 1.00 91.44 106 GLN A N 1
ATOM 777 C CA . GLN A 1 106 ? -9.212 1.667 2.533 1.00 91.44 106 GLN A CA 1
ATOM 778 C C . GLN A 1 106 ? -9.945 0.327 2.654 1.00 91.44 106 GLN A C 1
ATOM 780 O O . GLN A 1 106 ? -10.802 0.190 3.522 1.00 91.44 106 GLN A O 1
ATOM 785 N N . ALA A 1 107 ? -9.586 -0.666 1.839 1.00 88.56 107 ALA A N 1
ATOM 786 C CA . ALA A 1 107 ? -10.168 -2.003 1.914 1.00 88.56 107 ALA A CA 1
ATOM 787 C C . ALA A 1 107 ? -9.897 -2.670 3.271 1.00 88.56 107 ALA A C 1
ATOM 789 O O . ALA A 1 107 ? -10.791 -3.287 3.847 1.00 88.56 107 ALA A O 1
ATOM 790 N N . GLU A 1 108 ? -8.691 -2.509 3.819 1.00 90.06 108 GLU A N 1
ATOM 791 C CA . GLU A 1 108 ? -8.363 -3.034 5.145 1.00 90.06 108 GLU A CA 1
ATOM 792 C C . GLU A 1 108 ? -9.123 -2.304 6.259 1.00 90.06 108 GLU A C 1
ATOM 794 O O . GLU A 1 108 ? -9.633 -2.960 7.167 1.00 90.06 108 GLU A O 1
ATOM 799 N N . ARG A 1 109 ? -9.273 -0.973 6.180 1.00 90.94 109 ARG A N 1
ATOM 800 C CA . ARG A 1 109 ? -10.138 -0.222 7.108 1.00 90.94 109 ARG A CA 1
ATOM 801 C C . ARG A 1 109 ? -11.572 -0.745 7.068 1.00 90.94 109 ARG A C 1
ATOM 803 O O . ARG A 1 109 ? -12.152 -1.007 8.116 1.00 90.94 109 ARG A O 1
ATOM 810 N N . GLU A 1 110 ? -12.115 -0.969 5.877 1.00 93.12 110 GLU A N 1
ATOM 811 C CA . GLU A 1 110 ? -13.471 -1.495 5.713 1.00 93.12 110 GLU A CA 1
ATOM 812 C C . GLU A 1 110 ? -13.610 -2.917 6.278 1.00 93.12 110 GLU A C 1
ATOM 814 O O . GLU A 1 110 ? -14.569 -3.242 6.981 1.00 93.12 110 GLU A O 1
ATOM 819 N N . ARG A 1 111 ? -12.602 -3.769 6.059 1.00 91.94 111 ARG A N 1
ATOM 820 C CA . ARG A 1 111 ? -12.548 -5.109 6.653 1.00 91.94 111 ARG A CA 1
ATOM 821 C C . ARG A 1 111 ? -12.535 -5.041 8.182 1.00 91.94 111 ARG A C 1
ATOM 823 O O . ARG A 1 111 ? -13.263 -5.789 8.835 1.00 91.94 111 ARG A O 1
ATOM 830 N N . GLN A 1 112 ? -11.723 -4.155 8.759 1.00 87.19 112 GLN A N 1
ATOM 831 C CA . GLN A 1 112 ? -11.650 -3.943 10.208 1.00 87.19 112 GLN A CA 1
ATOM 832 C C . GLN A 1 112 ? -12.972 -3.427 10.775 1.00 87.19 112 GLN A C 1
ATOM 834 O O . GLN A 1 112 ? -13.399 -3.899 11.830 1.00 87.19 112 GLN A O 1
ATOM 839 N N . PHE A 1 113 ? -13.654 -2.535 10.057 1.00 91.62 113 PHE A N 1
ATOM 840 C CA . PHE A 1 113 ? -14.991 -2.081 10.419 1.00 91.62 113 PHE A CA 1
ATOM 841 C C . PHE A 1 113 ? -15.991 -3.240 10.471 1.00 91.62 113 PHE A C 1
ATOM 843 O O . PHE A 1 113 ? -16.695 -3.398 11.471 1.00 91.62 113 PHE A O 1
ATOM 850 N N . GLY A 1 114 ? -16.010 -4.104 9.452 1.00 85.44 114 GLY A N 1
ATOM 851 C CA . GLY A 1 114 ? -16.866 -5.292 9.437 1.00 85.44 114 GLY A CA 1
ATOM 852 C C . GLY A 1 114 ? -16.571 -6.258 10.593 1.00 85.44 114 GLY A C 1
ATOM 853 O O . GLY A 1 114 ? -17.494 -6.772 11.230 1.00 85.44 114 GLY A O 1
ATOM 854 N N . VAL A 1 115 ? -15.292 -6.475 10.919 1.00 89.50 115 VAL A N 1
ATOM 855 C CA . VAL A 1 115 ? -14.874 -7.312 12.059 1.00 89.50 115 VAL A CA 1
ATOM 856 C C . VAL A 1 115 ? -15.355 -6.727 13.388 1.00 89.50 115 VAL A C 1
ATOM 858 O O . VAL A 1 115 ? -15.992 -7.443 14.163 1.00 89.50 115 VAL A O 1
ATOM 861 N N . ALA A 1 116 ? -15.094 -5.442 13.640 1.00 85.94 116 ALA A N 1
ATOM 862 C CA . ALA A 1 116 ? -15.496 -4.761 14.871 1.00 85.94 116 ALA A CA 1
ATOM 863 C C . ALA A 1 116 ? -17.026 -4.727 15.022 1.00 85.94 116 ALA A C 1
ATOM 865 O O . ALA A 1 116 ? -17.562 -5.044 16.082 1.00 85.94 116 ALA A O 1
ATOM 866 N N . THR A 1 117 ? -17.747 -4.454 13.933 1.00 87.50 117 THR A N 1
ATOM 867 C CA . THR A 1 117 ? -19.215 -4.485 13.892 1.00 87.50 117 THR A CA 1
ATOM 868 C C . THR A 1 117 ? -19.765 -5.854 14.293 1.00 87.50 117 THR A C 1
ATOM 870 O O . THR A 1 117 ? -20.611 -5.957 15.188 1.00 87.50 117 THR A O 1
ATOM 873 N N . ASN A 1 118 ? -19.264 -6.926 13.675 1.00 86.50 118 ASN A N 1
ATOM 874 C CA . ASN A 1 118 ? -19.709 -8.288 13.970 1.00 86.50 118 ASN A CA 1
ATOM 875 C C . ASN A 1 118 ? -19.392 -8.695 15.414 1.00 86.50 118 ASN A C 1
ATOM 877 O O . ASN A 1 118 ? -20.247 -9.273 16.092 1.00 86.50 118 ASN A O 1
ATOM 881 N N . ALA A 1 119 ? -18.190 -8.367 15.895 1.00 82.31 119 ALA A N 1
ATOM 882 C CA . ALA A 1 119 ? -17.769 -8.641 17.264 1.00 82.31 119 ALA A CA 1
ATOM 883 C C . ALA A 1 119 ? -18.621 -7.875 18.289 1.00 82.31 119 ALA A C 1
ATOM 885 O O . ALA A 1 119 ? -19.072 -8.469 19.270 1.00 82.31 119 ALA A O 1
ATOM 886 N N . GLY A 1 120 ? -18.917 -6.597 18.034 1.00 89.19 120 GLY A N 1
ATOM 887 C CA . GLY A 1 120 ? -19.760 -5.766 18.893 1.00 89.19 120 GLY A CA 1
ATOM 888 C C . GLY A 1 120 ? -21.178 -6.318 19.033 1.00 89.19 120 GLY A C 1
ATOM 889 O O . GLY A 1 120 ? -21.666 -6.500 20.150 1.00 89.19 120 GLY A O 1
ATOM 890 N N . TRP A 1 121 ? -21.820 -6.679 17.918 1.00 87.12 121 TRP A N 1
ATOM 891 C CA . TRP A 1 121 ? -23.152 -7.291 17.945 1.00 87.12 121 TRP A CA 1
ATOM 892 C C . TRP A 1 121 ? -23.165 -8.674 18.602 1.00 87.12 121 TRP A C 1
ATOM 894 O O . TRP A 1 121 ? -24.107 -9.003 19.326 1.00 87.12 121 TRP A O 1
ATOM 904 N N . ALA A 1 122 ? -22.141 -9.499 18.369 1.00 84.62 122 ALA A N 1
ATOM 905 C CA . ALA A 1 122 ? -22.016 -10.797 19.025 1.00 84.62 122 ALA A CA 1
ATOM 906 C C . ALA A 1 122 ? -21.857 -10.647 20.547 1.00 84.62 122 ALA A C 1
ATOM 908 O O . ALA A 1 122 ? -22.559 -11.320 21.301 1.00 84.62 122 ALA A O 1
ATOM 909 N N . ALA A 1 123 ? -21.001 -9.725 20.996 1.00 84.00 123 ALA A N 1
ATOM 910 C CA . ALA A 1 123 ? -20.797 -9.429 22.410 1.00 84.00 123 ALA A CA 1
ATOM 911 C C . ALA A 1 123 ? -22.073 -8.896 23.074 1.00 84.00 123 ALA A C 1
ATOM 913 O O . ALA A 1 123 ? -22.428 -9.348 24.162 1.00 84.00 123 ALA A O 1
ATOM 914 N N . TYR A 1 124 ? -22.801 -8.003 22.398 1.00 90.00 124 TYR A N 1
ATOM 915 C CA . TYR A 1 124 ? -24.072 -7.473 22.888 1.00 90.00 124 TYR A CA 1
ATOM 916 C C . TYR A 1 124 ? -25.116 -8.576 23.080 1.00 90.00 124 TYR A C 1
ATOM 918 O O . TYR A 1 124 ? -25.695 -8.693 24.157 1.00 90.00 124 TYR A O 1
ATOM 926 N N . ARG A 1 125 ? -25.296 -9.454 22.081 1.00 88.31 125 ARG A N 1
ATOM 927 C CA . ARG A 1 125 ? -26.212 -10.605 22.181 1.00 88.31 125 ARG A CA 1
ATOM 928 C C . ARG A 1 125 ? -25.813 -11.598 23.274 1.00 88.31 125 ARG A C 1
ATOM 930 O O . ARG A 1 125 ? -26.683 -12.227 23.863 1.00 88.31 125 ARG A O 1
ATOM 937 N N . ALA A 1 126 ? -24.518 -11.729 23.553 1.00 86.44 126 ALA A N 1
ATOM 938 C CA . ALA A 1 126 ? -24.002 -12.556 24.641 1.00 86.44 126 ALA A CA 1
ATOM 939 C C . ALA A 1 126 ? -24.096 -11.881 26.027 1.00 86.44 126 ALA A C 1
ATOM 941 O O . ALA A 1 126 ? -23.683 -12.477 27.019 1.00 86.44 126 ALA A O 1
ATOM 942 N N . GLY A 1 127 ? -24.588 -10.638 26.114 1.00 80.69 127 GLY A N 1
ATOM 943 C CA . GLY A 1 127 ? -24.648 -9.866 27.359 1.00 80.69 127 GLY A CA 1
ATOM 944 C C . GLY A 1 127 ? -23.292 -9.333 27.836 1.00 80.69 127 GLY A C 1
ATOM 945 O O . GLY A 1 127 ? -23.191 -8.788 28.935 1.00 80.69 127 GLY A O 1
ATOM 946 N N . ASN A 1 128 ? -22.237 -9.449 27.025 1.00 88.88 128 ASN A N 1
ATOM 947 C CA . ASN A 1 128 ? -20.925 -8.884 27.321 1.00 88.88 128 ASN A CA 1
ATOM 948 C C . ASN A 1 128 ? -20.871 -7.415 26.878 1.00 88.88 128 ASN A C 1
ATOM 950 O O . ASN A 1 128 ? -20.286 -7.057 25.853 1.00 88.88 128 ASN A O 1
ATOM 954 N N . LEU A 1 129 ? -21.524 -6.563 27.664 1.00 83.56 129 LEU A N 1
ATOM 955 C CA . LEU A 1 129 ? -21.756 -5.159 27.321 1.00 83.56 129 LEU A CA 1
ATOM 956 C C . LEU A 1 129 ? -20.462 -4.339 27.260 1.00 83.56 129 LEU A C 1
ATOM 958 O O . LEU A 1 129 ? -20.332 -3.477 26.396 1.00 83.56 129 LEU A O 1
ATOM 962 N N . THR A 1 130 ? -19.478 -4.641 28.111 1.00 86.00 130 THR A N 1
ATOM 963 C CA . THR A 1 130 ? -18.162 -3.983 28.082 1.00 86.00 130 THR A CA 1
ATOM 964 C C . THR A 1 130 ? -17.459 -4.211 26.744 1.00 86.00 130 THR A C 1
ATOM 966 O O . THR A 1 130 ? -16.979 -3.257 26.134 1.00 86.00 130 THR A O 1
ATOM 969 N N . ASN A 1 131 ? -17.447 -5.455 26.250 1.00 80.94 131 ASN A N 1
ATOM 970 C CA . ASN A 1 131 ? -16.846 -5.754 24.951 1.00 80.94 131 ASN A CA 1
ATOM 971 C C . ASN A 1 131 ? -17.685 -5.196 23.796 1.00 80.94 131 ASN A C 1
ATOM 973 O O . ASN A 1 131 ? -17.114 -4.706 22.828 1.00 80.94 131 ASN A O 1
ATOM 977 N N . ALA A 1 132 ? -19.017 -5.197 23.906 1.00 84.00 132 ALA A N 1
ATOM 978 C CA . ALA A 1 132 ? -19.886 -4.590 22.898 1.00 84.00 132 ALA A CA 1
ATOM 979 C C . ALA A 1 132 ? -19.589 -3.094 22.699 1.00 84.00 132 ALA A C 1
ATOM 981 O O . ALA A 1 132 ? -19.477 -2.633 21.566 1.00 84.00 132 ALA A O 1
ATOM 982 N N . ILE A 1 133 ? -19.408 -2.349 23.796 1.00 88.06 133 ILE A N 1
ATOM 983 C CA . ILE A 1 133 ? -19.052 -0.923 23.763 1.00 88.06 133 ILE A CA 1
ATOM 984 C C . ILE A 1 133 ? -17.662 -0.727 23.150 1.00 88.06 133 ILE A C 1
ATOM 986 O O . ILE A 1 133 ? -17.502 0.114 22.270 1.00 88.06 133 ILE A O 1
ATOM 990 N N . ALA A 1 134 ? -16.673 -1.520 23.574 1.00 87.75 134 ALA A N 1
ATOM 991 C CA . ALA A 1 134 ? -15.302 -1.399 23.082 1.00 87.75 134 ALA A CA 1
ATOM 992 C C . ALA A 1 134 ? -15.184 -1.679 21.572 1.00 87.75 134 ALA A C 1
ATOM 994 O O . ALA A 1 134 ? -14.470 -0.970 20.866 1.00 87.75 134 ALA A O 1
ATOM 995 N N . GLU A 1 135 ? -15.885 -2.691 21.059 1.00 88.19 135 GLU A N 1
ATOM 996 C CA . GLU A 1 135 ? -15.903 -2.990 19.623 1.00 88.19 135 GLU A CA 1
ATOM 997 C C . GLU A 1 135 ? -16.699 -1.945 18.827 1.00 88.19 135 GLU A C 1
ATOM 999 O O . GLU A 1 135 ? -16.286 -1.561 17.733 1.00 88.19 135 GLU A O 1
ATOM 1004 N N . ALA A 1 136 ? -17.782 -1.402 19.394 1.00 85.56 136 ALA A N 1
ATOM 1005 C CA . ALA A 1 136 ? -18.492 -0.278 18.791 1.00 85.56 136 ALA A CA 1
ATOM 1006 C C . ALA A 1 136 ? -17.607 0.980 18.694 1.00 85.56 136 ALA A C 1
ATOM 1008 O O . ALA A 1 136 ? -17.641 1.672 17.681 1.00 85.56 136 ALA A O 1
ATOM 1009 N N . ASP A 1 137 ? -16.763 1.253 19.694 1.00 90.19 137 ASP A N 1
ATOM 1010 C CA . ASP A 1 137 ? -15.792 2.354 19.645 1.00 90.19 137 ASP A CA 1
ATOM 1011 C C . ASP A 1 137 ? -14.742 2.169 18.546 1.00 90.19 137 ASP A C 1
ATOM 1013 O O . ASP A 1 137 ? -14.426 3.122 17.832 1.00 90.19 137 ASP A O 1
ATOM 1017 N N . LYS A 1 138 ? -14.237 0.944 18.354 1.00 90.19 138 LYS A N 1
ATOM 1018 C CA . LYS A 1 138 ? -13.321 0.636 17.244 1.00 90.19 138 LYS A CA 1
ATOM 1019 C C . LYS A 1 138 ? -13.987 0.845 15.886 1.00 90.19 138 LYS A C 1
ATOM 1021 O O . LYS A 1 138 ? -13.377 1.432 14.999 1.00 90.19 138 LYS A O 1
ATOM 1026 N N . ALA A 1 139 ? -15.230 0.392 15.725 1.00 90.69 139 ALA A N 1
ATOM 1027 C CA . ALA A 1 139 ? -15.979 0.574 14.486 1.00 90.69 139 ALA A CA 1
ATOM 1028 C C . ALA A 1 139 ? -16.252 2.064 14.195 1.00 90.69 139 ALA A C 1
ATOM 1030 O O . ALA A 1 139 ? -16.036 2.511 13.071 1.00 90.69 139 ALA A O 1
ATOM 1031 N N . LEU A 1 140 ? -16.621 2.860 15.207 1.00 91.12 140 LEU A N 1
ATOM 1032 C CA . LEU A 1 140 ? -16.835 4.310 15.063 1.00 91.12 140 LEU A CA 1
ATOM 1033 C C . LEU A 1 140 ? -15.544 5.099 14.819 1.00 91.12 140 LEU A C 1
ATOM 1035 O O . LEU A 1 140 ? -15.591 6.181 14.243 1.00 91.12 140 LEU A O 1
ATOM 1039 N N . ALA A 1 141 ? -14.384 4.586 15.226 1.00 92.62 141 ALA A N 1
ATOM 1040 C CA . ALA A 1 141 ? -13.108 5.194 14.854 1.00 92.62 141 ALA A CA 1
ATOM 1041 C C . ALA A 1 141 ? -12.827 5.090 13.341 1.00 92.62 141 ALA A C 1
ATOM 1043 O O . ALA A 1 141 ? -12.034 5.872 12.819 1.00 92.62 141 ALA A O 1
ATOM 1044 N N . ILE A 1 142 ? -13.472 4.143 12.647 1.00 89.38 142 ILE A N 1
ATOM 1045 C CA . ILE A 1 142 ? -13.357 3.944 11.197 1.00 89.38 142 ILE A CA 1
ATOM 1046 C C . ILE A 1 142 ? -14.494 4.674 10.469 1.00 89.38 142 ILE A C 1
ATOM 1048 O O . ILE A 1 142 ? -14.222 5.487 9.590 1.00 89.38 142 ILE A O 1
ATOM 1052 N N . HIS A 1 143 ? -15.745 4.435 10.879 1.00 88.69 143 HIS A N 1
ATOM 1053 C CA . HIS A 1 143 ? -16.950 5.088 10.349 1.00 88.69 143 HIS A CA 1
ATOM 1054 C C . HIS A 1 143 ? -17.691 5.820 11.466 1.00 88.69 143 HIS A C 1
ATOM 1056 O O . HIS A 1 143 ? -18.565 5.271 12.138 1.00 88.69 143 HIS A O 1
ATOM 1062 N N . GLY A 1 144 ? -17.311 7.075 11.700 1.00 84.94 144 GLY A N 1
ATOM 1063 C CA . GLY A 1 144 ? -17.789 7.848 12.850 1.00 84.94 144 GLY A CA 1
ATOM 1064 C C . GLY A 1 144 ? -19.279 8.171 12.830 1.00 84.94 144 GLY A C 1
ATOM 1065 O O . GLY A 1 144 ? -19.867 8.429 13.883 1.00 84.94 144 GLY A O 1
ATOM 1066 N N . ASP A 1 145 ? -19.908 8.167 11.666 1.00 89.19 145 ASP A N 1
ATOM 1067 C CA . ASP A 1 145 ? -21.312 8.491 11.430 1.00 89.19 145 ASP A CA 1
ATOM 1068 C C . ASP A 1 145 ? -22.217 7.258 11.296 1.00 89.19 145 ASP A C 1
ATOM 1070 O O . ASP A 1 145 ? -23.426 7.423 11.117 1.00 89.19 145 ASP A O 1
ATOM 1074 N N . ASP A 1 146 ? -21.689 6.040 11.483 1.00 95.06 146 ASP A N 1
ATOM 1075 C CA . ASP A 1 146 ? -22.509 4.831 11.402 1.00 95.06 146 ASP A CA 1
ATOM 1076 C C . ASP A 1 146 ? -23.604 4.818 12.485 1.00 95.06 146 ASP A C 1
ATOM 1078 O O . ASP A 1 146 ? -23.367 4.693 13.695 1.00 95.06 146 ASP A O 1
ATOM 1082 N N . THR A 1 147 ? -24.850 4.961 12.032 1.00 93.38 147 THR A N 1
ATOM 1083 C CA . THR A 1 147 ? -26.025 5.057 12.905 1.00 93.38 147 THR A CA 1
ATOM 1084 C C . THR A 1 147 ? -26.324 3.751 13.642 1.00 93.38 147 THR A C 1
ATOM 1086 O O . THR A 1 147 ? -26.767 3.789 14.795 1.00 93.38 147 THR A O 1
ATOM 1089 N N . GLY A 1 148 ? -26.050 2.601 13.020 1.00 90.50 148 GLY A N 1
ATOM 1090 C CA . GLY A 1 148 ? -26.269 1.282 13.605 1.00 90.50 148 GLY A CA 1
ATOM 1091 C C . GLY A 1 148 ? -25.313 1.017 14.763 1.00 90.50 148 GLY A C 1
ATOM 1092 O O . GLY A 1 148 ? -25.743 0.589 15.836 1.00 90.50 148 GLY A O 1
ATOM 1093 N N . ILE A 1 149 ? -24.035 1.351 14.591 1.00 95.50 149 ILE A N 1
ATOM 1094 C CA . ILE A 1 149 ? -23.016 1.199 15.632 1.00 95.50 149 ILE A CA 1
ATOM 1095 C C . ILE A 1 149 ? -23.225 2.196 16.774 1.00 95.50 149 ILE A C 1
ATOM 1097 O O . ILE A 1 149 ? -23.116 1.821 17.945 1.00 95.50 149 ILE A O 1
ATOM 1101 N N . ARG A 1 150 ? -23.606 3.448 16.480 1.00 94.12 150 ARG A N 1
ATOM 1102 C CA . ARG A 1 150 ? -23.979 4.415 17.530 1.00 94.12 150 ARG A CA 1
ATOM 1103 C C . ARG A 1 150 ? -25.139 3.903 18.381 1.00 94.12 150 ARG A C 1
ATOM 1105 O O . ARG A 1 150 ? -25.090 4.014 19.608 1.00 94.12 150 ARG A O 1
ATOM 1112 N N . LYS A 1 151 ? -26.160 3.319 17.745 1.00 90.94 151 LYS A N 1
ATOM 1113 C CA . LYS A 1 151 ? -27.306 2.722 18.438 1.00 90.94 151 LYS A CA 1
ATOM 1114 C C . LYS A 1 151 ? -26.884 1.532 19.302 1.00 90.94 151 LYS A C 1
ATOM 1116 O O . LYS A 1 151 ? -27.212 1.522 20.484 1.00 90.94 151 LYS A O 1
ATOM 1121 N N . LEU A 1 152 ? -26.097 0.601 18.756 1.00 90.19 152 LEU A N 1
ATOM 1122 C CA . LEU A 1 152 ? -25.528 -0.528 19.501 1.00 90.19 152 LEU A CA 1
ATOM 1123 C C . LEU A 1 152 ? -24.802 -0.059 20.770 1.00 90.19 152 LEU A C 1
ATOM 1125 O O . LEU A 1 152 ? -25.066 -0.562 21.863 1.00 90.19 152 LEU A O 1
ATOM 1129 N N . LYS A 1 153 ? -23.916 0.937 20.643 1.00 9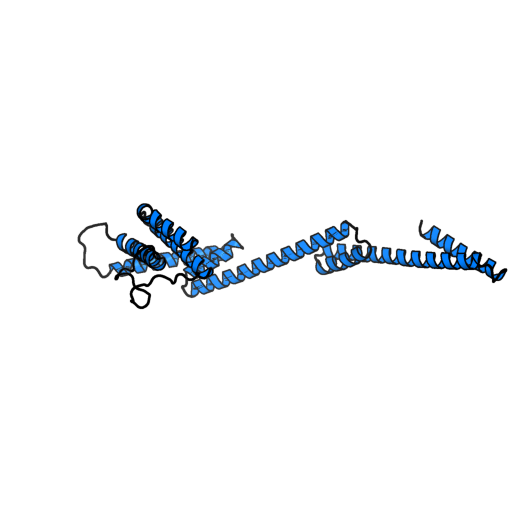1.94 153 LYS A N 1
ATOM 1130 C CA . LYS A 1 153 ? -23.173 1.493 21.780 1.00 91.94 153 LYS A CA 1
ATOM 1131 C C . LYS A 1 153 ? -24.108 2.091 22.833 1.00 91.94 153 LYS A C 1
ATOM 1133 O O . LYS A 1 153 ? -23.936 1.830 24.023 1.00 91.94 153 LYS A O 1
ATOM 1138 N N . ALA A 1 154 ? -25.089 2.887 22.409 1.00 89.19 154 ALA A N 1
ATOM 1139 C CA . ALA A 1 154 ? -26.047 3.518 23.314 1.00 89.19 154 ALA A CA 1
ATOM 1140 C C . ALA A 1 154 ? -26.889 2.478 24.072 1.00 89.19 154 ALA A C 1
ATOM 1142 O O . ALA A 1 154 ? -27.062 2.585 25.286 1.00 89.19 154 ALA A O 1
ATOM 1143 N N . GLU A 1 155 ? -27.364 1.444 23.379 1.00 87.50 155 GLU A N 1
ATOM 1144 C CA . GLU A 1 155 ? -28.131 0.355 23.982 1.00 87.50 155 GLU A CA 1
ATOM 1145 C C . GLU A 1 155 ? -27.284 -0.468 24.959 1.00 87.50 155 GLU A C 1
ATOM 1147 O O . GLU A 1 155 ? -27.751 -0.793 26.053 1.00 87.50 155 GLU A O 1
ATOM 1152 N N . ALA A 1 156 ? -26.029 -0.764 24.611 1.00 88.62 156 ALA A N 1
ATOM 1153 C CA . ALA A 1 156 ? -25.108 -1.472 25.494 1.00 88.62 156 ALA A CA 1
ATOM 1154 C C . ALA A 1 156 ? -24.819 -0.678 26.781 1.00 88.62 156 ALA A C 1
ATOM 1156 O O . ALA A 1 156 ? -24.873 -1.240 27.876 1.00 88.62 156 ALA A O 1
ATOM 1157 N N . LEU A 1 157 ? -24.593 0.638 26.671 1.00 88.75 157 LEU A N 1
ATOM 1158 C CA . LEU A 1 157 ? -24.424 1.535 27.823 1.00 88.75 157 LEU A CA 1
ATOM 1159 C C . LEU A 1 157 ? -25.678 1.584 28.705 1.00 88.75 157 LEU A C 1
ATOM 1161 O O . LEU A 1 157 ? -25.583 1.522 29.936 1.00 88.75 157 LEU A O 1
ATOM 1165 N N . ALA A 1 158 ? -26.861 1.670 28.090 1.00 85.06 158 ALA A N 1
ATOM 1166 C CA . ALA A 1 158 ? -28.127 1.693 28.814 1.00 85.06 158 ALA A CA 1
ATOM 1167 C C . ALA A 1 158 ? -28.343 0.396 29.608 1.00 85.06 158 ALA A C 1
ATOM 1169 O O . ALA A 1 158 ? -28.665 0.451 30.798 1.00 85.06 158 ALA A O 1
ATOM 1170 N N . GLN A 1 159 ? -28.098 -0.765 28.991 1.00 85.50 159 GLN A N 1
ATOM 1171 C CA . GLN A 1 159 ? -28.194 -2.056 29.673 1.00 85.50 159 GLN A CA 1
ATOM 1172 C C . GLN A 1 159 ? -27.151 -2.208 30.783 1.00 85.50 159 GLN A C 1
ATOM 1174 O O . GLN A 1 159 ? -27.481 -2.706 31.858 1.00 85.50 159 GLN A O 1
ATOM 1179 N N . GLN A 1 160 ? -25.921 -1.729 30.577 1.00 83.06 160 GLN A N 1
ATOM 1180 C CA . GLN A 1 160 ? -24.863 -1.796 31.587 1.00 83.06 160 GLN A CA 1
ATOM 1181 C C . GLN A 1 160 ? -25.237 -0.962 32.818 1.00 83.06 160 GLN A C 1
ATOM 1183 O O . GLN A 1 160 ? -25.096 -1.413 33.955 1.00 83.06 160 GLN A O 1
ATOM 1188 N N . THR A 1 161 ? -25.803 0.223 32.589 1.00 80.38 161 THR A N 1
ATOM 1189 C CA . THR A 1 161 ? -26.291 1.109 33.651 1.00 80.38 161 THR A CA 1
ATOM 1190 C C . THR A 1 161 ? -27.496 0.511 34.380 1.00 80.38 161 THR A C 1
ATOM 1192 O O . THR A 1 161 ? -27.570 0.571 35.607 1.00 80.38 161 THR A O 1
ATOM 1195 N N . ALA A 1 162 ? -28.444 -0.085 33.651 1.00 76.00 162 ALA A N 1
ATOM 1196 C CA . ALA A 1 162 ? -29.611 -0.735 34.243 1.00 76.00 162 ALA A CA 1
ATOM 1197 C C . ALA A 1 162 ? -29.214 -1.948 35.098 1.00 76.00 162 ALA A C 1
ATOM 1199 O O . ALA A 1 162 ? -29.697 -2.086 36.222 1.00 76.00 162 ALA A O 1
ATOM 1200 N N . ALA A 1 163 ? -28.289 -2.779 34.609 1.00 70.25 163 ALA A N 1
ATOM 1201 C CA . ALA A 1 163 ? -27.749 -3.911 35.351 1.00 70.25 163 ALA A CA 1
ATOM 1202 C C . ALA A 1 163 ? -27.067 -3.455 36.647 1.00 70.25 163 ALA A C 1
ATOM 1204 O O . ALA A 1 163 ? -27.358 -4.013 37.699 1.00 70.25 163 ALA A O 1
ATOM 1205 N N . ALA A 1 164 ? -26.248 -2.396 36.592 1.00 70.50 164 ALA A N 1
ATOM 1206 C CA . ALA A 1 164 ? -25.609 -1.814 37.772 1.00 70.50 164 ALA A CA 1
ATOM 1207 C C . ALA A 1 164 ? -26.628 -1.288 38.801 1.00 70.50 164 ALA A C 1
ATOM 1209 O O . ALA A 1 164 ? -26.453 -1.464 40.005 1.00 70.50 164 ALA A O 1
ATOM 1210 N N . ARG A 1 165 ? -27.731 -0.682 38.341 1.00 67.62 165 ARG A N 1
ATOM 1211 C CA . ARG A 1 165 ? -28.826 -0.234 39.219 1.00 67.62 165 ARG A CA 1
ATOM 1212 C C . ARG A 1 165 ? -29.574 -1.403 39.863 1.00 67.62 165 ARG A C 1
ATOM 1214 O O . ARG A 1 165 ? -29.905 -1.320 41.039 1.00 67.62 165 ARG A O 1
ATOM 1221 N N . LEU A 1 166 ? -29.799 -2.491 39.129 1.00 59.06 166 LEU A N 1
ATOM 1222 C CA . LEU A 1 166 ? -30.468 -3.696 39.634 1.00 59.06 166 LEU A CA 1
ATOM 1223 C C . LEU A 1 166 ? -29.639 -4.445 40.689 1.00 59.06 166 LEU A C 1
ATOM 1225 O O . LEU A 1 166 ? -30.201 -4.980 41.646 1.00 59.06 166 LEU A O 1
ATOM 1229 N N . THR A 1 167 ? -28.310 -4.479 40.556 1.00 54.28 167 THR A N 1
ATOM 1230 C CA . THR A 1 167 ? -27.428 -5.012 41.609 1.00 54.28 167 THR A CA 1
ATOM 1231 C C . THR A 1 167 ? -27.445 -4.143 42.863 1.00 54.28 167 THR A C 1
ATOM 1233 O O . THR A 1 167 ? -27.397 -4.682 43.966 1.00 54.28 167 THR A O 1
ATOM 1236 N N . LEU A 1 168 ? -27.575 -2.821 42.715 1.00 52.91 168 LEU A N 1
ATOM 1237 C CA . LEU A 1 168 ? -27.722 -1.900 43.845 1.00 52.91 168 LEU A CA 1
ATOM 1238 C C . LEU A 1 168 ? -29.077 -2.058 44.557 1.00 52.91 168 LEU A C 1
ATOM 1240 O O . LEU A 1 168 ? -29.124 -2.000 45.781 1.00 52.91 168 LEU A O 1
ATOM 1244 N N . THR A 1 169 ? -30.175 -2.305 43.832 1.00 42.94 169 THR A N 1
ATOM 1245 C CA . THR A 1 169 ? -31.502 -2.488 44.450 1.00 42.94 169 THR A CA 1
ATOM 1246 C C . THR A 1 169 ? -31.659 -3.841 45.142 1.00 42.94 169 THR A C 1
ATOM 1248 O O . THR A 1 169 ? -32.210 -3.886 46.236 1.00 42.94 169 THR A O 1
ATOM 1251 N N . LYS A 1 170 ? -31.116 -4.934 44.585 1.00 45.50 170 LYS A N 1
ATOM 1252 C CA . LYS A 1 170 ? -31.143 -6.258 45.245 1.00 45.50 170 LYS A CA 1
ATOM 1253 C C . LYS A 1 170 ? -30.293 -6.319 46.518 1.00 45.50 170 LYS A C 1
ATOM 1255 O O . LYS A 1 170 ? -30.611 -7.086 47.419 1.00 45.50 170 LYS A O 1
ATOM 1260 N N . GLY A 1 171 ? -29.248 -5.494 46.616 1.00 42.75 171 GLY A N 1
ATOM 1261 C CA . GLY A 1 171 ? -28.493 -5.312 47.860 1.00 42.75 171 GLY A CA 1
ATOM 1262 C C . GLY A 1 171 ? -29.297 -4.634 48.978 1.00 42.75 171 GLY A C 1
ATOM 1263 O O . GLY A 1 171 ? -28.946 -4.786 50.143 1.00 42.75 171 GLY A O 1
ATOM 1264 N N . ASN A 1 172 ? -30.393 -3.940 48.644 1.00 41.44 172 ASN A N 1
ATOM 1265 C CA . ASN A 1 172 ? -31.198 -3.169 49.594 1.00 41.44 172 ASN A CA 1
ATOM 1266 C C . ASN A 1 172 ? -32.487 -3.885 50.055 1.00 41.44 172 ASN A C 1
ATOM 1268 O O . ASN A 1 172 ? -33.105 -3.434 51.014 1.00 41.44 172 ASN A O 1
ATOM 1272 N N . GLU A 1 173 ? -32.896 -4.999 49.434 1.00 37.81 173 GLU A N 1
ATOM 1273 C CA . GLU A 1 173 ? -34.118 -5.748 49.807 1.00 37.81 173 GLU A CA 1
ATOM 1274 C C . GLU A 1 173 ? -33.928 -6.731 50.985 1.00 37.81 173 GLU A C 1
ATOM 1276 O O . GLU A 1 173 ? -34.884 -7.372 51.415 1.00 37.81 173 GLU A O 1
ATOM 1281 N N . GLN A 1 174 ? -32.721 -6.841 51.557 1.00 41.62 174 GLN A N 1
ATOM 1282 C CA . GLN A 1 174 ? -32.440 -7.672 52.744 1.00 41.62 174 GLN A CA 1
ATOM 1283 C C . GLN A 1 174 ? -32.368 -6.894 54.070 1.00 41.62 174 GLN A C 1
ATOM 1285 O O . GLN A 1 174 ? -31.953 -7.460 55.081 1.00 41.62 174 GLN A O 1
ATOM 1290 N N . GLN A 1 175 ? -32.800 -5.628 54.114 1.00 37.22 175 GLN A N 1
ATOM 1291 C CA . GLN A 1 175 ? -32.754 -4.825 55.341 1.00 37.22 175 GLN A CA 1
ATOM 1292 C C . GLN A 1 175 ? -34.171 -4.445 55.841 1.00 37.22 175 GLN A C 1
ATOM 1294 O O . GLN A 1 175 ? -34.938 -3.857 55.078 1.00 37.22 175 GLN A O 1
ATOM 1299 N N . PRO A 1 176 ? -34.551 -4.780 57.099 1.00 32.06 176 PRO A N 1
ATOM 1300 C CA . PRO A 1 176 ? -35.844 -4.412 57.699 1.00 32.06 176 PRO A CA 1
ATOM 1301 C C . PRO A 1 176 ? -35.970 -2.880 57.916 1.00 32.06 176 PRO A C 1
ATOM 1303 O O . PRO A 1 176 ? -34.967 -2.172 57.789 1.00 32.06 176 PRO A O 1
ATOM 1306 N N . PRO A 1 177 ? -37.184 -2.340 58.186 1.00 30.97 177 PRO A N 1
ATOM 1307 C CA . PRO A 1 177 ? -37.526 -0.929 57.959 1.00 30.97 177 PRO A CA 1
ATOM 1308 C C . PRO A 1 177 ? -36.780 0.067 58.872 1.00 30.97 177 PRO A C 1
ATOM 1310 O O . PRO A 1 177 ? -36.198 -0.320 59.886 1.00 30.97 177 PRO A O 1
ATOM 1313 N N . PRO A 1 178 ? -36.765 1.361 58.495 1.00 41.44 178 PRO A N 1
ATOM 1314 C CA . PRO A 1 178 ? -35.583 2.201 58.616 1.00 41.44 178 PRO A CA 1
ATOM 1315 C C . PRO A 1 178 ? -35.535 3.003 59.917 1.00 41.44 178 PRO A C 1
ATOM 1317 O O . PRO A 1 178 ? -36.542 3.539 60.379 1.00 41.44 178 PRO A O 1
ATOM 1320 N N . THR A 1 179 ? -34.322 3.216 60.423 1.00 30.09 179 THR A N 1
ATOM 1321 C CA . THR A 1 179 ? -33.991 4.413 61.199 1.00 30.09 179 THR A CA 1
ATOM 1322 C C . THR A 1 179 ? -32.944 5.227 60.440 1.00 30.09 179 THR A C 1
ATOM 1324 O O . THR A 1 179 ? -31.982 4.700 59.884 1.00 30.09 179 THR A O 1
ATOM 1327 N N . ASN A 1 180 ? -33.225 6.526 60.348 1.00 37.44 180 ASN A N 1
ATOM 1328 C CA . ASN A 1 180 ? -32.489 7.572 59.641 1.00 37.44 180 ASN A CA 1
ATOM 1329 C C . ASN A 1 180 ? -30.957 7.444 59.709 1.00 37.44 180 ASN A C 1
ATOM 1331 O O . ASN A 1 180 ? -30.410 7.377 60.806 1.00 37.44 180 ASN A O 1
ATOM 1335 N N . ASN A 1 181 ? -30.273 7.539 58.558 1.00 33.88 181 ASN A N 1
ATOM 1336 C CA . ASN A 1 181 ? -29.204 8.524 58.305 1.00 33.88 181 ASN A CA 1
ATOM 1337 C C . ASN A 1 181 ? -28.538 8.325 56.929 1.00 33.88 181 ASN A C 1
ATOM 1339 O O . ASN A 1 181 ? -28.047 7.253 56.578 1.00 33.88 181 ASN A O 1
ATOM 1343 N N . VAL A 1 182 ? -28.496 9.408 56.151 1.00 42.66 182 VAL A N 1
ATOM 1344 C CA . VAL A 1 182 ? -27.874 9.502 54.824 1.00 42.66 182 VAL A CA 1
ATOM 1345 C C . VAL A 1 182 ? -26.365 9.707 55.001 1.00 42.66 182 VAL A C 1
ATOM 1347 O O . VAL A 1 182 ? -25.915 10.836 55.157 1.00 42.66 182 VAL A O 1
ATOM 1350 N N . ALA A 1 183 ? -25.581 8.622 55.010 1.00 39.34 183 ALA A N 1
ATOM 1351 C CA . ALA A 1 183 ? -24.109 8.689 54.922 1.00 39.34 183 ALA A CA 1
ATOM 1352 C C . ALA A 1 183 ? -23.413 7.402 54.410 1.00 39.34 183 ALA A C 1
ATOM 1354 O O . ALA A 1 183 ? -22.263 7.463 53.985 1.00 39.34 183 ALA A O 1
ATOM 1355 N N . GLY A 1 184 ? -24.075 6.236 54.402 1.00 39.41 184 GLY A N 1
ATOM 1356 C CA . GLY A 1 184 ? -23.381 4.940 54.272 1.00 39.41 184 GLY A CA 1
ATOM 1357 C C . GLY A 1 184 ? -23.066 4.410 52.861 1.00 39.41 184 GLY A C 1
ATOM 1358 O O . GLY A 1 184 ? -22.230 3.523 52.730 1.00 39.41 184 GLY A O 1
ATOM 1359 N N . ALA A 1 185 ? -23.682 4.915 51.785 1.00 46.78 185 ALA A N 1
ATOM 1360 C CA . ALA A 1 185 ? -23.613 4.253 50.465 1.00 46.78 185 ALA A CA 1
ATOM 1361 C C . ALA A 1 185 ? -22.273 4.414 49.714 1.00 46.78 185 ALA A C 1
ATOM 1363 O O . ALA A 1 185 ? -21.957 3.628 48.828 1.00 46.78 185 ALA A O 1
ATOM 1364 N N . LYS A 1 186 ? -21.470 5.419 50.072 1.00 51.50 186 LYS A N 1
ATOM 1365 C CA . LYS A 1 186 ? -20.180 5.734 49.432 1.00 51.50 186 LYS A CA 1
ATOM 1366 C C . LYS A 1 186 ? -18.989 4.953 50.012 1.00 51.50 186 LYS A C 1
ATOM 1368 O O . LYS A 1 186 ? -17.932 4.861 49.397 1.00 51.50 186 LYS A O 1
ATOM 1373 N N . GLN A 1 187 ? -19.167 4.376 51.197 1.00 51.09 187 GLN A N 1
ATOM 1374 C CA . GLN A 1 187 ? -18.115 3.728 51.982 1.00 51.09 187 GLN A CA 1
ATOM 1375 C C . GLN A 1 187 ? -17.683 2.342 51.443 1.00 51.09 187 GLN A C 1
ATOM 1377 O O . GLN A 1 187 ? -16.484 2.062 51.446 1.00 51.09 187 GLN A O 1
ATOM 1382 N N . PRO A 1 188 ? -18.588 1.485 50.919 1.00 59.56 188 PRO A N 1
ATOM 1383 C CA . PRO A 1 188 ? -18.216 0.176 50.370 1.00 59.56 188 PRO A CA 1
ATOM 1384 C C . PRO A 1 188 ? -17.462 0.258 49.037 1.00 59.56 188 PRO A C 1
ATOM 1386 O O . PRO A 1 188 ? -16.624 -0.593 48.746 1.00 59.56 188 PRO A O 1
ATOM 1389 N N . GLU A 1 189 ? -17.760 1.262 48.210 1.00 70.62 189 GLU A N 1
ATOM 1390 C CA . GLU A 1 189 ? -17.075 1.487 46.933 1.00 70.62 189 GLU A CA 1
ATOM 1391 C C . GLU A 1 189 ? -15.653 2.005 47.162 1.00 70.62 189 GLU A C 1
ATOM 1393 O O . GLU A 1 189 ? -14.700 1.445 46.618 1.00 70.62 189 GLU A O 1
ATOM 1398 N N . LEU A 1 190 ? -15.498 2.974 48.071 1.00 74.56 190 LEU A N 1
ATOM 1399 C CA . LEU A 1 190 ? -14.190 3.428 48.533 1.00 74.56 190 LEU A CA 1
ATOM 1400 C C . LEU A 1 190 ? -13.363 2.270 49.116 1.00 74.56 190 LEU A C 1
ATOM 1402 O O . LEU A 1 190 ? -12.200 2.116 48.756 1.00 74.56 190 LEU A O 1
ATOM 1406 N N . ALA A 1 191 ? -13.965 1.402 49.938 1.00 78.81 191 ALA A N 1
ATOM 1407 C CA . ALA A 1 191 ? -13.274 0.249 50.519 1.00 78.81 191 ALA A CA 1
ATOM 1408 C C . ALA A 1 191 ? -12.753 -0.738 49.459 1.00 78.81 191 ALA A C 1
ATOM 1410 O O . ALA A 1 191 ? -11.663 -1.287 49.616 1.00 78.81 191 ALA A O 1
ATOM 1411 N N . LYS A 1 192 ? -13.489 -0.953 48.360 1.00 81.81 192 LYS A N 1
ATOM 1412 C CA . LYS A 1 192 ? -13.033 -1.801 47.243 1.00 81.81 192 LYS A CA 1
ATOM 1413 C C . LYS A 1 192 ? -11.863 -1.174 46.488 1.00 81.81 192 LYS A C 1
ATOM 1415 O O . LYS A 1 192 ? -10.897 -1.875 46.173 1.00 81.81 192 LYS A O 1
ATOM 1420 N N . LEU A 1 193 ? -11.939 0.129 46.214 1.00 81.00 193 LEU A N 1
ATOM 1421 C CA . LEU A 1 193 ? -10.852 0.868 45.570 1.00 81.00 193 LEU A CA 1
ATOM 1422 C C . LEU A 1 193 ? -9.595 0.848 46.451 1.00 81.00 193 LEU A C 1
ATOM 1424 O O . LEU A 1 193 ? -8.527 0.476 45.969 1.00 81.00 193 LEU A O 1
ATOM 1428 N N . ASP A 1 194 ? -9.742 1.119 47.752 1.00 82.38 194 ASP A N 1
ATOM 1429 C CA . ASP A 1 194 ? -8.643 1.095 48.724 1.00 82.38 194 ASP A CA 1
ATOM 1430 C C . ASP A 1 194 ? -8.051 -0.313 48.882 1.00 82.38 194 ASP A C 1
ATOM 1432 O O . ASP A 1 194 ? -6.833 -0.458 48.887 1.00 82.38 194 ASP A O 1
ATOM 1436 N N . THR A 1 195 ? -8.871 -1.367 48.891 1.00 84.19 195 THR A N 1
ATOM 1437 C CA . THR A 1 195 ? -8.377 -2.759 48.923 1.00 84.19 195 THR A CA 1
ATOM 1438 C C . THR A 1 195 ? -7.552 -3.092 47.677 1.00 84.19 195 THR A C 1
ATOM 1440 O O . THR A 1 195 ? -6.509 -3.745 47.761 1.00 84.19 195 THR A O 1
ATOM 1443 N N . THR A 1 196 ? -7.988 -2.620 46.507 1.00 83.75 196 THR A N 1
ATOM 1444 C CA . THR A 1 196 ? -7.270 -2.833 45.243 1.00 83.75 196 THR A CA 1
ATOM 1445 C C . THR A 1 196 ? -5.954 -2.052 45.227 1.00 83.75 196 THR A C 1
ATOM 1447 O O . THR A 1 196 ? -4.918 -2.607 44.864 1.00 83.75 196 THR A O 1
ATOM 1450 N N . LEU A 1 197 ? -5.958 -0.795 45.678 1.00 85.50 197 LEU A N 1
ATOM 1451 C CA . LEU A 1 197 ? -4.744 0.007 45.828 1.00 85.50 197 LEU A CA 1
ATOM 1452 C C . LEU A 1 197 ? -3.747 -0.664 46.787 1.00 85.50 197 LEU A C 1
ATOM 1454 O O . LEU A 1 197 ? -2.577 -0.820 46.441 1.00 85.50 197 LEU A O 1
ATOM 1458 N N . GLU A 1 198 ? -4.211 -1.134 47.946 1.00 83.25 198 GLU A N 1
ATOM 1459 C CA . GLU A 1 198 ? -3.373 -1.823 48.935 1.00 83.25 198 GLU A CA 1
ATOM 1460 C C . GLU A 1 198 ? -2.789 -3.138 48.412 1.00 83.25 198 GLU A C 1
ATOM 1462 O O . GLU A 1 198 ? -1.627 -3.449 48.674 1.00 83.25 198 GLU A O 1
ATOM 1467 N N . THR A 1 199 ? -3.560 -3.883 47.619 1.00 82.69 199 THR A N 1
ATOM 1468 C CA . THR A 1 199 ? -3.093 -5.099 46.938 1.00 82.69 199 THR A CA 1
ATOM 1469 C C . THR A 1 199 ? -1.869 -4.789 46.076 1.00 82.69 199 THR A C 1
ATOM 1471 O O . THR A 1 199 ? -0.838 -5.452 46.200 1.00 82.69 199 THR A O 1
ATOM 1474 N N . TYR A 1 200 ? -1.927 -3.740 45.249 1.00 83.94 200 TYR A N 1
ATOM 1475 C CA . TYR A 1 200 ? -0.786 -3.356 44.417 1.00 83.94 200 TYR A CA 1
ATOM 1476 C C . TYR A 1 200 ? 0.377 -2.763 45.222 1.00 83.94 200 TYR A C 1
ATOM 1478 O O . TYR A 1 200 ? 1.534 -3.032 44.899 1.00 83.94 200 TYR A O 1
ATOM 1486 N N . GLU A 1 201 ? 0.117 -2.017 46.296 1.00 85.69 201 GLU A N 1
ATOM 1487 C CA . GLU A 1 201 ? 1.179 -1.532 47.187 1.00 85.69 201 GLU A CA 1
ATOM 1488 C C . GLU A 1 201 ? 1.962 -2.687 47.834 1.00 85.69 201 GLU A C 1
ATOM 1490 O O . GLU A 1 201 ? 3.188 -2.607 47.943 1.00 85.69 201 GLU A O 1
ATOM 1495 N N . VAL A 1 202 ? 1.294 -3.783 48.207 1.00 82.81 202 VAL A N 1
ATOM 1496 C CA . VAL A 1 202 ? 1.952 -4.996 48.722 1.00 82.81 202 VAL A CA 1
ATOM 1497 C C . VAL A 1 202 ? 2.714 -5.725 47.611 1.00 82.81 202 VAL A C 1
ATOM 1499 O O . VAL A 1 202 ? 3.881 -6.082 47.802 1.00 82.81 202 VAL A O 1
ATOM 1502 N N . LEU A 1 203 ? 2.111 -5.898 46.426 1.00 82.62 203 LEU A N 1
ATOM 1503 C CA . LEU A 1 203 ? 2.764 -6.545 45.276 1.00 82.62 203 LEU A CA 1
ATOM 1504 C C . LEU A 1 203 ? 4.081 -5.856 44.894 1.00 82.62 203 LEU A C 1
ATOM 1506 O O . LEU A 1 203 ? 5.079 -6.532 44.646 1.00 82.62 203 LEU A O 1
ATOM 1510 N N . PHE A 1 204 ? 4.101 -4.522 44.911 1.00 84.88 204 PHE A N 1
ATOM 1511 C CA . PHE A 1 204 ? 5.254 -3.700 44.538 1.00 84.88 204 PHE A CA 1
ATOM 1512 C C . PHE A 1 204 ? 6.135 -3.275 45.724 1.00 84.88 204 PHE A C 1
ATOM 1514 O O . PHE A 1 204 ? 6.978 -2.384 45.586 1.00 84.88 204 PHE A O 1
ATOM 1521 N N . ARG A 1 205 ? 5.999 -3.942 46.881 1.00 83.81 205 ARG A N 1
ATOM 1522 C CA . ARG A 1 205 ? 6.825 -3.720 48.086 1.00 83.81 205 ARG A CA 1
ATOM 1523 C C . ARG A 1 205 ? 6.806 -2.274 48.611 1.00 83.81 205 ARG A C 1
ATOM 1525 O O . ARG A 1 205 ? 7.789 -1.823 49.192 1.00 83.81 205 ARG A O 1
ATOM 1532 N N . LEU A 1 206 ? 5.717 -1.540 48.400 1.00 83.56 206 LEU A N 1
ATOM 1533 C CA . LEU A 1 206 ? 5.498 -0.225 49.010 1.00 83.56 206 LEU A CA 1
ATOM 1534 C C . LEU A 1 206 ? 4.864 -0.332 50.403 1.00 83.56 206 LEU A C 1
ATOM 1536 O O . LEU A 1 206 ? 5.053 0.564 51.221 1.00 83.56 206 LEU A O 1
ATOM 1540 N N . LYS A 1 207 ? 4.161 -1.435 50.689 1.00 80.62 207 LYS A N 1
ATOM 1541 C CA . LYS A 1 207 ? 3.565 -1.743 51.997 1.00 80.62 207 LYS A CA 1
ATOM 1542 C C . LYS A 1 207 ? 3.935 -3.178 52.412 1.00 80.62 207 LYS A C 1
ATOM 1544 O O . LYS A 1 207 ? 4.008 -4.049 51.541 1.00 80.62 207 LYS A O 1
ATOM 1549 N N . PRO A 1 208 ? 4.199 -3.457 53.703 1.00 72.06 208 PRO A N 1
ATOM 1550 C CA . PRO A 1 208 ? 4.395 -4.829 54.163 1.00 72.06 208 PRO A CA 1
ATOM 1551 C C . PRO A 1 208 ? 3.118 -5.665 53.949 1.00 72.06 208 PRO A C 1
ATOM 1553 O O . PRO A 1 208 ? 2.020 -5.106 54.011 1.00 72.06 208 PRO A O 1
ATOM 1556 N N . PRO A 1 209 ? 3.232 -6.989 53.726 1.00 72.00 209 PRO A N 1
ATOM 1557 C CA . PRO A 1 209 ? 2.072 -7.867 53.597 1.00 72.00 209 PRO A CA 1
ATOM 1558 C C . PRO A 1 209 ? 1.179 -7.788 54.836 1.00 72.00 209 PRO A C 1
ATOM 1560 O O . PRO A 1 209 ? 1.604 -8.118 55.943 1.00 72.00 209 PRO A O 1
ATOM 1563 N N . ALA A 1 210 ? -0.064 -7.356 54.650 1.00 68.12 210 ALA A N 1
ATOM 1564 C CA . ALA A 1 210 ? -1.058 -7.302 55.713 1.00 68.12 210 ALA A CA 1
ATOM 1565 C C . ALA A 1 210 ? -1.905 -8.585 55.705 1.00 68.12 210 ALA A C 1
ATOM 1567 O O . ALA A 1 210 ? -2.135 -9.179 54.654 1.00 68.12 210 ALA A O 1
ATOM 1568 N N . THR A 1 211 ? -2.346 -9.054 56.874 1.00 58.47 211 THR A N 1
ATOM 1569 C CA . THR A 1 211 ? -3.102 -10.317 57.012 1.00 58.47 211 THR A CA 1
ATOM 1570 C C . THR A 1 211 ? -4.482 -10.276 56.355 1.00 58.47 211 THR A C 1
ATOM 1572 O O . THR A 1 211 ? -5.027 -11.320 56.016 1.00 58.47 211 THR A O 1
ATOM 1575 N N . ASN A 1 212 ? -5.035 -9.081 56.143 1.00 65.38 212 ASN A N 1
ATOM 1576 C CA . ASN A 1 212 ? -6.317 -8.841 55.482 1.00 65.38 212 ASN A CA 1
ATOM 1577 C C . ASN A 1 212 ? -6.224 -8.772 53.947 1.00 65.38 212 ASN A C 1
ATOM 1579 O O . ASN A 1 212 ? -7.260 -8.700 53.290 1.00 65.38 212 ASN A O 1
ATOM 1583 N N . ILE A 1 213 ? -5.017 -8.777 53.372 1.00 66.81 213 ILE A N 1
ATOM 1584 C CA . ILE A 1 213 ? -4.807 -8.744 51.923 1.00 66.81 213 ILE A CA 1
ATOM 1585 C C . ILE A 1 213 ? -4.378 -10.138 51.468 1.00 66.81 213 ILE A C 1
ATOM 1587 O O . ILE A 1 213 ? -3.257 -10.588 51.724 1.00 66.81 213 ILE A O 1
ATOM 1591 N N . VAL A 1 214 ? -5.296 -10.828 50.799 1.00 66.75 214 VAL A N 1
ATOM 1592 C CA . VAL A 1 214 ? -5.125 -12.208 50.342 1.00 66.75 214 VAL A CA 1
ATOM 1593 C C . VAL A 1 214 ? -5.104 -12.289 48.820 1.00 66.75 214 VAL A C 1
ATOM 1595 O O . VAL A 1 214 ? -5.667 -11.445 48.124 1.00 66.75 214 VAL A O 1
ATOM 1598 N N . ASP A 1 215 ? -4.428 -13.303 48.294 1.00 64.38 215 ASP A N 1
ATOM 1599 C CA . ASP A 1 215 ? -4.490 -13.659 46.887 1.00 64.38 215 ASP A CA 1
ATOM 1600 C C . ASP A 1 215 ? -5.834 -14.322 46.530 1.00 64.38 215 ASP A C 1
ATOM 1602 O O . ASP A 1 215 ? -6.707 -14.556 47.369 1.00 64.38 215 ASP A O 1
ATOM 1606 N N . LYS A 1 216 ? -5.992 -14.667 45.251 1.00 63.03 216 LYS A N 1
ATOM 1607 C CA . LYS A 1 216 ? -7.172 -15.364 44.713 1.00 63.03 216 LYS A CA 1
ATOM 1608 C C . LYS A 1 216 ? -7.490 -16.712 45.384 1.00 63.03 216 LYS A C 1
ATOM 1610 O O . LYS A 1 216 ? -8.586 -17.225 45.192 1.00 63.03 216 LYS A O 1
ATOM 1615 N N . ASN A 1 217 ? -6.554 -17.275 46.147 1.00 62.06 217 ASN A N 1
ATOM 1616 C CA . ASN A 1 217 ? -6.695 -18.541 46.857 1.00 62.06 217 ASN A CA 1
ATOM 1617 C C . ASN A 1 217 ? -6.910 -18.336 48.370 1.00 62.06 217 ASN A C 1
ATOM 1619 O O . ASN A 1 217 ? -6.860 -19.304 49.126 1.00 62.06 217 ASN A O 1
ATOM 1623 N N . GLY A 1 218 ? -7.107 -17.095 48.832 1.00 66.50 218 GLY A N 1
ATOM 1624 C CA . GLY A 1 218 ? -7.285 -16.776 50.250 1.00 66.50 218 GLY A CA 1
ATOM 1625 C C . GLY A 1 218 ? -5.997 -16.856 51.077 1.00 66.50 218 GLY A C 1
ATOM 1626 O O . GLY A 1 218 ? -6.056 -16.803 52.303 1.00 66.50 218 GLY A O 1
ATOM 1627 N N . THR A 1 219 ? -4.830 -16.980 50.434 1.00 70.44 219 THR A N 1
ATOM 1628 C CA . THR A 1 219 ? -3.524 -16.993 51.112 1.00 70.44 219 THR A CA 1
ATOM 1629 C C . THR A 1 219 ? -2.980 -15.573 51.208 1.00 70.44 219 THR A C 1
ATOM 1631 O O . THR A 1 219 ? -3.234 -14.762 50.324 1.00 70.44 219 THR A O 1
ATOM 1634 N N . GLN A 1 220 ? -2.212 -15.246 52.253 1.00 76.44 220 GLN A N 1
ATOM 1635 C CA . GLN A 1 220 ? -1.608 -13.915 52.393 1.00 76.44 220 GLN A CA 1
ATOM 1636 C C . GLN A 1 220 ? -0.841 -13.517 51.122 1.00 76.44 220 GLN A C 1
ATOM 1638 O O . GLN A 1 220 ? 0.042 -14.249 50.661 1.00 76.44 220 GLN A O 1
ATOM 1643 N N . LEU A 1 221 ? -1.176 -12.348 50.573 1.00 75.50 221 LEU A N 1
ATOM 1644 C CA . LEU A 1 221 ? -0.594 -11.863 49.331 1.00 75.50 221 LEU A CA 1
ATOM 1645 C C . LEU A 1 221 ? 0.911 -11.630 49.504 1.00 75.50 221 LEU A C 1
ATOM 1647 O O . LEU A 1 221 ? 1.346 -10.858 50.360 1.00 75.50 221 LEU A O 1
ATOM 1651 N N . LYS A 1 222 ? 1.715 -12.291 48.669 1.00 75.62 222 LYS A N 1
ATOM 1652 C CA . LYS A 1 222 ? 3.173 -12.127 48.659 1.00 75.62 222 LYS A CA 1
ATOM 1653 C C . LYS A 1 222 ? 3.587 -11.074 47.625 1.00 75.62 222 LYS A C 1
ATOM 1655 O O . LYS A 1 222 ? 2.995 -11.038 46.547 1.00 75.62 222 LYS A O 1
ATOM 1660 N N . PRO A 1 223 ? 4.621 -10.255 47.900 1.00 79.94 223 PRO A N 1
ATOM 1661 C CA . PRO A 1 223 ? 5.150 -9.319 46.913 1.00 79.94 223 PRO A CA 1
ATOM 1662 C C . PRO A 1 223 ? 5.651 -10.033 45.652 1.00 79.94 223 PRO A C 1
ATOM 1664 O O . PRO A 1 223 ? 6.199 -11.135 45.743 1.00 79.94 223 PRO A O 1
ATOM 1667 N N . LEU A 1 224 ? 5.526 -9.388 44.488 1.00 79.12 224 LEU A N 1
ATOM 1668 C CA . LEU A 1 224 ? 6.027 -9.923 43.215 1.00 79.12 224 LEU A CA 1
ATOM 1669 C C . LEU A 1 224 ? 7.534 -10.181 43.294 1.00 79.12 224 LEU A C 1
ATOM 1671 O O . LEU A 1 224 ? 8.225 -9.401 43.939 1.00 79.12 224 LEU A O 1
ATOM 1675 N N . PRO A 1 225 ? 8.104 -11.217 42.661 1.00 75.81 225 PRO A N 1
ATOM 1676 C CA . PRO A 1 225 ? 9.559 -11.403 42.624 1.00 75.81 225 PRO A CA 1
ATOM 1677 C C . PRO A 1 225 ? 10.278 -10.173 42.031 1.00 75.81 225 PRO A C 1
ATOM 1679 O O . PRO A 1 225 ? 9.693 -9.415 41.264 1.00 75.81 225 PRO A O 1
ATOM 1682 N N . LEU A 1 226 ? 11.548 -9.949 42.394 1.00 74.06 226 LEU A N 1
ATOM 1683 C CA . LEU A 1 226 ? 12.370 -8.834 41.866 1.00 74.06 226 LEU A CA 1
ATOM 1684 C C . LEU A 1 226 ? 12.811 -9.037 40.402 1.00 74.06 226 LEU A C 1
ATOM 1686 O O . LEU A 1 226 ? 13.680 -8.330 39.905 1.00 74.06 226 LEU A O 1
ATOM 1690 N N . THR A 1 227 ? 12.250 -10.028 39.720 1.00 73.69 227 THR A N 1
ATOM 1691 C CA . THR A 1 227 ? 12.478 -10.275 38.299 1.00 73.69 227 THR A CA 1
ATOM 1692 C C . THR A 1 227 ? 11.737 -9.240 37.459 1.00 73.69 227 THR A C 1
ATOM 1694 O O . THR A 1 227 ? 10.692 -8.735 37.878 1.00 73.69 227 THR A O 1
ATOM 1697 N N . LEU A 1 228 ? 12.256 -8.969 36.259 1.00 66.62 228 LEU A N 1
ATOM 1698 C CA . LEU A 1 228 ? 11.604 -8.090 35.292 1.00 66.62 228 LEU A CA 1
ATOM 1699 C C . LEU A 1 228 ? 10.172 -8.584 35.030 1.00 66.62 228 LEU A C 1
ATOM 1701 O O . LEU A 1 228 ? 9.963 -9.763 34.733 1.00 66.62 228 LEU A O 1
ATOM 1705 N N . ILE A 1 229 ? 9.191 -7.694 35.170 1.00 73.56 229 ILE A N 1
ATOM 1706 C CA . ILE A 1 229 ? 7.794 -7.999 34.853 1.00 73.56 229 ILE A CA 1
ATOM 1707 C C . ILE A 1 229 ? 7.638 -7.909 33.325 1.00 73.56 229 ILE A C 1
ATOM 1709 O O . ILE A 1 229 ? 8.096 -6.918 32.747 1.00 73.56 229 ILE A O 1
ATOM 1713 N N . PRO A 1 230 ? 7.019 -8.901 32.657 1.00 71.62 230 PRO A N 1
ATOM 1714 C CA . PRO A 1 230 ? 6.702 -8.826 31.232 1.00 71.62 230 PRO A CA 1
ATOM 1715 C C . PRO A 1 230 ? 5.972 -7.522 30.858 1.00 71.62 230 PRO A C 1
ATOM 1717 O O . PRO A 1 230 ? 5.146 -7.018 31.623 1.00 71.62 230 PRO A O 1
ATOM 1720 N N . LEU A 1 231 ? 6.304 -6.941 29.698 1.00 64.00 231 LEU A N 1
ATOM 1721 C CA . LEU A 1 231 ? 5.836 -5.603 29.303 1.00 64.00 231 LEU A CA 1
ATOM 1722 C C . LEU A 1 231 ? 4.302 -5.530 29.181 1.00 64.00 231 LEU A C 1
ATOM 1724 O O . LEU A 1 231 ? 3.690 -4.557 29.612 1.00 64.00 231 LEU A O 1
ATOM 1728 N N . ASP A 1 232 ? 3.685 -6.601 28.689 1.00 69.62 232 ASP A N 1
ATOM 1729 C CA . ASP A 1 232 ? 2.236 -6.801 28.605 1.00 69.62 232 ASP A CA 1
ATOM 1730 C C . ASP A 1 232 ? 1.563 -6.763 29.986 1.00 69.62 232 ASP A C 1
ATOM 1732 O O . ASP A 1 232 ? 0.536 -6.111 30.181 1.00 69.62 232 ASP A O 1
ATOM 1736 N N . GLN A 1 233 ? 2.184 -7.391 30.984 1.00 74.75 233 GLN A N 1
ATOM 1737 C CA . GLN A 1 233 ? 1.686 -7.366 32.354 1.00 74.75 233 GLN A CA 1
ATOM 1738 C C . GLN A 1 233 ? 1.860 -5.979 32.994 1.00 74.75 233 GLN A C 1
ATOM 1740 O O . GLN A 1 233 ? 1.005 -5.539 33.764 1.00 74.75 233 GLN A O 1
ATOM 1745 N N . LYS A 1 234 ? 2.938 -5.259 32.659 1.00 79.50 234 LYS A N 1
ATOM 1746 C CA . LYS A 1 234 ? 3.184 -3.885 33.126 1.00 79.50 234 LYS A CA 1
ATOM 1747 C C . LYS A 1 234 ? 2.124 -2.911 32.599 1.00 79.50 234 LYS A C 1
ATOM 1749 O O . LYS A 1 234 ? 1.621 -2.092 33.374 1.00 79.50 234 LYS A O 1
ATOM 1754 N N . ASP A 1 235 ? 1.731 -3.036 31.333 1.00 79.19 235 ASP A N 1
ATOM 1755 C CA . ASP A 1 235 ? 0.695 -2.197 30.720 1.00 79.19 235 ASP A CA 1
ATOM 1756 C C . ASP A 1 235 ? -0.696 -2.437 31.330 1.00 79.19 235 ASP A C 1
ATOM 1758 O O . ASP A 1 235 ? -1.409 -1.475 31.637 1.00 79.19 235 ASP A O 1
ATOM 1762 N N . GLU A 1 236 ? -1.061 -3.692 31.608 1.00 79.06 236 GLU A N 1
ATOM 1763 C CA . GLU A 1 236 ? -2.323 -4.021 32.291 1.00 79.06 236 GLU A CA 1
ATOM 1764 C C . GLU A 1 236 ? -2.380 -3.463 33.725 1.00 79.06 236 GLU A C 1
ATOM 1766 O O . GLU A 1 236 ? -3.414 -2.956 34.181 1.00 79.06 236 GLU A O 1
ATOM 1771 N N . ILE A 1 237 ? -1.252 -3.464 34.442 1.00 81.62 237 ILE A N 1
ATOM 1772 C CA . ILE A 1 237 ? -1.165 -2.867 35.782 1.00 81.62 237 ILE A CA 1
ATOM 1773 C C . ILE A 1 237 ? -1.328 -1.342 35.705 1.00 81.62 237 ILE A C 1
ATOM 1775 O O . ILE A 1 237 ? -2.085 -0.758 36.484 1.00 81.62 237 ILE A O 1
ATOM 1779 N N . LEU A 1 238 ? -0.682 -0.679 34.740 1.00 84.38 238 LEU A N 1
ATOM 1780 C CA . LEU A 1 238 ? -0.837 0.766 34.536 1.00 84.38 238 LEU A CA 1
ATOM 1781 C C . LEU A 1 238 ? -2.269 1.146 34.131 1.00 84.38 238 LEU A C 1
ATOM 1783 O O . LEU A 1 238 ? -2.785 2.173 34.584 1.00 84.38 238 LEU A O 1
ATOM 1787 N N . LYS A 1 239 ? -2.937 0.317 33.325 1.00 85.06 239 LYS A N 1
ATOM 1788 C CA . LYS A 1 239 ? -4.353 0.478 32.970 1.00 85.06 239 LYS A CA 1
ATOM 1789 C C . LYS A 1 239 ? -5.257 0.355 34.197 1.00 85.06 239 LYS A C 1
ATOM 1791 O O . LYS A 1 239 ? -6.142 1.191 34.386 1.00 85.06 239 LYS A O 1
ATOM 1796 N N . THR A 1 240 ? -4.982 -0.610 35.073 1.00 82.69 240 THR A N 1
ATOM 1797 C CA . THR A 1 240 ? -5.709 -0.779 36.340 1.00 82.69 240 THR A CA 1
ATOM 1798 C C . THR A 1 240 ? -5.540 0.438 37.255 1.00 82.69 240 THR A C 1
ATOM 1800 O O . THR A 1 240 ? -6.517 0.923 37.824 1.00 82.69 240 THR A O 1
ATOM 1803 N N . LEU A 1 241 ? -4.334 1.016 37.328 1.00 86.44 241 LEU A N 1
ATOM 1804 C CA . LEU A 1 241 ? -4.089 2.246 38.093 1.00 86.44 241 LEU A CA 1
ATOM 1805 C C . LEU A 1 241 ? -4.834 3.464 37.551 1.00 86.44 241 LEU A C 1
ATOM 1807 O O . LEU A 1 241 ? -5.254 4.311 38.337 1.00 86.44 241 LEU A O 1
ATOM 1811 N N . LYS A 1 242 ? -5.004 3.575 36.229 1.00 86.00 242 LYS A N 1
ATOM 1812 C CA . LYS A 1 242 ? -5.869 4.613 35.649 1.00 86.00 242 LYS A CA 1
ATOM 1813 C C . LYS A 1 242 ? -7.323 4.397 36.066 1.00 86.00 242 LYS A C 1
ATOM 1815 O O . LYS A 1 242 ? -7.974 5.348 36.475 1.00 86.00 242 LYS A O 1
ATOM 1820 N N . GLY A 1 243 ? -7.813 3.155 36.034 1.00 79.00 243 GLY A N 1
ATOM 1821 C CA . GLY A 1 243 ? -9.157 2.815 36.516 1.00 79.00 243 GLY A CA 1
ATOM 1822 C C . GLY A 1 243 ? -9.389 3.197 37.983 1.00 79.00 243 GLY A C 1
ATOM 1823 O O . GLY A 1 243 ? -10.430 3.764 38.306 1.00 79.00 243 GLY A O 1
ATOM 1824 N N . LEU A 1 244 ? -8.399 2.963 38.853 1.00 83.88 244 LEU A N 1
ATOM 1825 C CA . LEU A 1 244 ? -8.440 3.396 40.254 1.00 83.88 244 LEU A CA 1
ATOM 1826 C C . LEU A 1 244 ? -8.519 4.918 40.391 1.00 83.88 244 LEU A C 1
ATOM 1828 O O . LEU A 1 244 ? -9.372 5.415 41.119 1.00 83.88 244 LEU A O 1
ATOM 1832 N N . GLU A 1 245 ? -7.668 5.657 39.678 1.00 81.88 245 GLU A N 1
ATOM 1833 C CA . GLU A 1 245 ? -7.674 7.126 39.680 1.00 81.88 245 GLU A CA 1
ATOM 1834 C C . GLU A 1 245 ? -9.038 7.685 39.253 1.00 81.88 245 GLU A C 1
ATOM 1836 O O . GLU A 1 245 ? -9.598 8.521 39.960 1.00 81.88 245 GLU A O 1
ATOM 1841 N N . PHE A 1 246 ? -9.625 7.155 38.173 1.00 75.06 246 PHE A N 1
ATOM 1842 C CA . PHE A 1 246 ? -10.977 7.524 37.745 1.00 75.06 246 PHE A CA 1
ATOM 1843 C C . PHE A 1 246 ? -12.036 7.202 38.807 1.00 75.06 246 PHE A C 1
ATOM 1845 O O . PHE A 1 246 ? -12.905 8.034 39.060 1.00 75.06 246 PHE A O 1
ATOM 1852 N N . GLY A 1 247 ? -11.957 6.034 39.455 1.00 75.06 247 GLY A N 1
ATOM 1853 C CA . GLY A 1 247 ? -12.872 5.651 40.535 1.00 75.06 247 GLY A CA 1
ATOM 1854 C C . GLY A 1 247 ? -12.795 6.600 41.735 1.00 75.06 247 GLY A C 1
ATOM 1855 O O . GLY A 1 247 ? -13.818 7.087 42.217 1.00 75.06 247 GLY A O 1
ATOM 1856 N N . TYR A 1 248 ? -11.583 6.946 42.175 1.00 79.69 248 TYR A N 1
ATOM 1857 C CA . TYR A 1 248 ? -11.385 7.915 43.253 1.00 79.69 248 TYR A CA 1
ATOM 1858 C C . TYR A 1 248 ? -11.817 9.331 42.862 1.00 79.69 248 TYR A C 1
ATOM 1860 O O . TYR A 1 248 ? -12.371 10.049 43.694 1.00 79.69 248 TYR A O 1
ATOM 1868 N N . GLN A 1 249 ? -11.595 9.737 41.611 1.00 74.25 249 GLN A N 1
ATOM 1869 C CA . GLN A 1 249 ? -12.022 11.037 41.099 1.00 74.25 249 GLN A CA 1
ATOM 1870 C C . GLN A 1 249 ? -13.550 11.141 41.041 1.00 74.25 249 GLN A C 1
ATOM 1872 O O . GLN A 1 249 ? -14.107 12.139 41.493 1.00 74.25 249 GLN A O 1
ATOM 1877 N N . ALA A 1 250 ? -14.232 10.099 40.561 1.00 68.31 250 ALA A N 1
ATOM 1878 C CA . ALA A 1 250 ? -15.692 10.033 40.526 1.00 68.31 250 ALA A CA 1
ATOM 1879 C C . ALA A 1 250 ? -16.310 10.063 41.936 1.00 68.31 250 ALA A C 1
ATOM 1881 O O . ALA A 1 250 ? -17.365 10.664 42.143 1.00 68.31 250 ALA A O 1
ATOM 1882 N N . GLY A 1 251 ? -15.634 9.458 42.916 1.00 68.94 251 GLY A N 1
ATOM 1883 C CA . GLY A 1 251 ? -16.049 9.468 44.318 1.00 68.94 251 GLY A CA 1
ATOM 1884 C C . GLY A 1 251 ? -15.700 10.740 45.100 1.00 68.94 251 GLY A C 1
ATOM 1885 O O . GLY A 1 251 ? -16.259 10.961 46.177 1.00 68.94 251 GLY A O 1
ATOM 1886 N N . GLY A 1 252 ? -14.815 11.590 44.566 1.00 73.06 252 GLY A N 1
ATOM 1887 C CA . GLY A 1 252 ? -14.287 12.770 45.258 1.00 73.06 252 GLY A CA 1
ATOM 1888 C C . GLY A 1 252 ? -13.221 12.456 46.318 1.00 73.06 252 GLY A C 1
ATOM 1889 O O . GLY A 1 252 ? -12.993 13.271 47.204 1.00 73.06 252 GLY A O 1
ATOM 1890 N N . TRP A 1 253 ? -12.568 11.291 46.248 1.00 81.38 253 TRP A N 1
ATOM 1891 C CA . TRP A 1 253 ? -11.561 10.825 47.220 1.00 81.38 253 TRP A CA 1
ATOM 1892 C C . TRP A 1 253 ? -10.123 10.883 46.699 1.00 81.38 253 TRP A C 1
ATOM 1894 O O . TRP A 1 253 ? -9.201 10.445 47.390 1.00 81.38 253 TRP A O 1
ATOM 1904 N N . LEU A 1 254 ? -9.920 11.394 45.480 1.00 81.38 254 LEU A N 1
ATOM 1905 C CA . LEU A 1 254 ? -8.617 11.382 44.813 1.00 81.38 254 LEU A CA 1
ATOM 1906 C C . LEU A 1 254 ? -7.539 12.111 45.623 1.00 81.38 254 LEU A C 1
ATOM 1908 O O . LEU A 1 254 ? -6.444 11.582 45.769 1.00 81.38 254 LEU A O 1
ATOM 1912 N N . GLN A 1 255 ? -7.862 13.262 46.216 1.00 74.19 255 GLN A N 1
ATOM 1913 C CA . GLN A 1 255 ? -6.894 14.117 46.911 1.00 74.19 255 GLN A CA 1
ATOM 1914 C C . GLN A 1 255 ? -6.136 13.391 48.040 1.00 74.19 255 GLN A C 1
ATOM 1916 O O . GLN A 1 255 ? -4.945 13.606 48.235 1.00 74.19 255 GLN A O 1
ATOM 1921 N N . GLU A 1 256 ? -6.801 12.483 48.756 1.00 76.69 256 GLU A N 1
ATOM 1922 C CA . GLU A 1 256 ? -6.197 11.712 49.853 1.00 76.69 256 GLU A CA 1
ATOM 1923 C C . GLU A 1 256 ? -5.370 10.500 49.365 1.00 76.69 256 GLU A C 1
ATOM 1925 O O . GLU A 1 256 ? -4.555 9.963 50.116 1.00 76.69 256 GLU A O 1
ATOM 1930 N N . ARG A 1 257 ? -5.571 10.039 48.119 1.00 85.19 257 ARG A N 1
ATOM 1931 C CA . ARG A 1 257 ? -4.939 8.826 47.552 1.00 85.19 257 ARG A CA 1
ATOM 1932 C C . ARG A 1 257 ? -3.996 9.105 46.376 1.00 85.19 257 ARG A C 1
ATOM 1934 O O . ARG A 1 257 ? -3.271 8.206 45.952 1.00 85.19 257 ARG A O 1
ATOM 1941 N N . GLU A 1 258 ? -3.943 10.337 45.879 1.00 82.25 258 GLU A N 1
ATOM 1942 C CA . GLU A 1 258 ? -3.139 10.738 44.721 1.00 82.25 258 GLU A CA 1
ATOM 1943 C C . GLU A 1 258 ? -1.646 10.452 44.927 1.00 82.25 258 GLU A C 1
ATOM 1945 O O . GLU A 1 258 ? -1.019 9.802 44.091 1.00 82.25 258 GLU A O 1
ATOM 1950 N N . GLN A 1 259 ? -1.086 10.823 46.083 1.00 81.00 259 GLN A N 1
ATOM 1951 C CA . GLN A 1 259 ? 0.328 10.569 46.382 1.00 81.00 259 GLN A CA 1
ATOM 1952 C C . GLN A 1 259 ? 0.662 9.068 46.392 1.00 81.00 259 GLN A C 1
ATOM 1954 O O . GLN A 1 259 ? 1.726 8.659 45.922 1.00 81.00 259 GLN A O 1
ATOM 1959 N N . ARG A 1 260 ? -0.254 8.231 46.895 1.00 89.94 260 ARG A N 1
ATOM 1960 C CA . ARG A 1 260 ? -0.097 6.768 46.921 1.00 89.94 260 ARG A CA 1
ATOM 1961 C C . ARG A 1 260 ? -0.079 6.195 45.505 1.00 89.94 260 ARG A C 1
ATOM 1963 O O . ARG A 1 260 ? 0.824 5.432 45.162 1.00 89.94 260 ARG A O 1
ATOM 1970 N N . LEU A 1 261 ? -1.012 6.637 44.656 1.00 88.88 261 LEU A N 1
ATOM 1971 C CA . LEU A 1 261 ? -1.062 6.266 43.239 1.00 88.88 261 LEU A CA 1
ATOM 1972 C C . LEU A 1 261 ? 0.206 6.697 42.487 1.00 88.88 261 LEU A C 1
ATOM 1974 O O . LEU A 1 261 ? 0.733 5.922 41.688 1.00 88.88 261 LEU A O 1
ATOM 1978 N N . GLN A 1 262 ? 0.732 7.895 42.757 1.00 85.62 262 GLN A N 1
ATOM 1979 C CA . GLN A 1 262 ? 1.966 8.380 42.132 1.00 85.62 262 GLN A CA 1
ATOM 1980 C C . GLN A 1 262 ? 3.193 7.570 42.566 1.00 85.62 262 GLN A C 1
ATOM 1982 O O . GLN A 1 262 ? 3.967 7.130 41.713 1.00 85.62 262 GLN A O 1
ATOM 1987 N N . ASN A 1 263 ? 3.344 7.291 43.864 1.00 86.50 263 ASN A N 1
ATOM 1988 C CA . ASN A 1 263 ? 4.436 6.456 44.376 1.00 86.50 263 ASN A CA 1
ATOM 1989 C C . ASN A 1 263 ? 4.428 5.065 43.725 1.00 86.50 263 ASN A C 1
ATOM 1991 O O . ASN A 1 263 ? 5.471 4.556 43.309 1.00 86.50 263 ASN A O 1
ATOM 1995 N N . LEU A 1 264 ? 3.240 4.477 43.575 1.00 89.06 264 LEU A N 1
ATOM 1996 C CA . LEU A 1 264 ? 3.051 3.186 42.924 1.00 89.06 264 LEU A CA 1
ATOM 1997 C C . LEU A 1 264 ? 3.382 3.234 41.426 1.00 89.06 264 LEU A C 1
ATOM 1999 O O . LEU A 1 264 ? 4.126 2.380 40.946 1.00 89.06 264 LEU A O 1
ATOM 2003 N N . ARG A 1 265 ? 2.943 4.269 40.697 1.00 89.12 265 ARG A N 1
ATOM 2004 C CA . ARG A 1 265 ? 3.312 4.486 39.282 1.00 89.12 265 ARG A CA 1
ATOM 2005 C C . ARG A 1 265 ? 4.820 4.583 39.086 1.00 89.12 265 ARG A C 1
ATOM 2007 O O . ARG A 1 265 ? 5.354 3.952 38.175 1.00 89.12 265 ARG A O 1
ATOM 2014 N N . VAL A 1 266 ? 5.504 5.364 39.921 1.00 86.94 266 VAL A N 1
ATOM 2015 C CA . VAL A 1 266 ? 6.966 5.511 39.866 1.00 86.94 266 VAL A CA 1
ATOM 2016 C C . VAL A 1 266 ? 7.639 4.170 40.142 1.00 86.94 266 VAL A C 1
ATOM 2018 O O . VAL A 1 266 ? 8.529 3.765 39.395 1.00 86.94 266 VAL A O 1
ATOM 2021 N N . LYS A 1 267 ? 7.177 3.439 41.163 1.00 85.62 267 LYS A N 1
ATOM 2022 C CA . LYS A 1 267 ? 7.732 2.130 41.511 1.00 85.62 267 LYS A CA 1
ATOM 2023 C C . LYS A 1 267 ? 7.589 1.118 40.375 1.00 85.62 267 LYS A C 1
ATOM 2025 O O . LYS A 1 267 ? 8.558 0.429 40.091 1.00 85.62 267 LYS A O 1
ATOM 2030 N N . ILE A 1 268 ? 6.432 1.069 39.713 1.00 86.31 268 ILE A N 1
ATOM 2031 C CA . ILE A 1 268 ? 6.172 0.178 38.571 1.00 86.31 268 ILE A CA 1
ATOM 2032 C C . ILE A 1 268 ? 7.023 0.558 37.362 1.00 86.31 268 ILE A C 1
ATOM 2034 O O . ILE A 1 268 ? 7.555 -0.316 36.686 1.00 86.31 268 ILE A O 1
ATOM 2038 N N . LYS A 1 269 ? 7.178 1.856 37.071 1.00 83.19 269 LYS A N 1
ATOM 2039 C CA . LYS A 1 269 ? 8.037 2.315 35.969 1.00 83.19 269 LYS A CA 1
ATOM 2040 C C . LYS A 1 269 ? 9.490 1.883 36.165 1.00 83.19 269 LYS A C 1
ATOM 2042 O O . LYS A 1 269 ? 10.098 1.453 35.189 1.00 83.19 269 LYS A O 1
ATOM 2047 N N . ASN A 1 270 ? 9.975 1.942 37.405 1.00 78.88 270 ASN A N 1
ATOM 2048 C CA . ASN A 1 270 ? 11.347 1.613 37.803 1.00 78.88 270 ASN A CA 1
ATOM 2049 C C . ASN A 1 270 ? 11.572 0.122 38.128 1.00 78.88 270 ASN A C 1
ATOM 2051 O O . ASN A 1 270 ? 12.639 -0.228 38.632 1.00 78.88 270 ASN A O 1
ATOM 2055 N N . TRP A 1 271 ? 10.564 -0.722 37.898 1.00 74.94 271 TRP A N 1
ATOM 2056 C CA . TRP A 1 271 ? 10.627 -2.180 38.005 1.00 74.94 271 TRP A CA 1
ATOM 2057 C C . TRP A 1 271 ? 10.866 -2.805 36.635 1.00 74.94 271 TRP A C 1
ATOM 2059 O O . TRP A 1 271 ? 11.616 -3.802 36.584 1.00 74.94 271 TRP A O 1
#

Radius of gyration: 40.33 Å; chains: 1; bounding box: 79×33×120 Å

Secondary structure (DSSP, 8-state):
-HHHHHHHHHHHHHHHHHHHHH-TT-HHHHHHHHHHHHHHHHHHHHHHHHHHHHHHHHHHHHHHHTT-HHHHHHHHHHHHHH-TT-HHHHHHHHHHHHHHHHHHHHHHHHHHHHHHHHHHHHHHHTT-HHHHHHHHHHHHHH-TT-HHHHHHHHHHHHHHHHHHHHHHHHTTTTSPSP---TT-TTHHHHHHHHHHHHHHHHHTTSSPPPTT-B-TTSSBPPPPPSSPPPHHHHHHHHHHHHHHHHHHHHHT-HHHHHHHHHHHHHHHHT-

Foldseek 3Di:
DLVVLLVVLVVLLVVLVVVCVVVVPPPVSVVSNVVSVVVNVVSVVLVVLVVLLVVLVVQLVVCLVVLVLVSNLVSLVSNCVSVVPPPVSVVSNVVSVVVVVVVVVLVVLVVLLVVLVVQLVVCVVVLVLVSNLVSLVSNCVSVVPPPVSVVSNVVSVVVVVVVVVVVVVVVVPPDPDDDDDPDPPLVVLVVVLVLVLVLLCQQLVVDPFDQPNADPVSHGRHHHPPDDDPPVVLVVVVVVLVVSCVSCVVSVNCVVCVVSSVVSNVSSVVD

Sequence (271 aa):
WAAYHVGNLTIAIVEADKALAIHGDDAGMKKLKADALAQQTAAAQQAERERQFGEATNVAWAAYHVGNLTIAIVEADEALAIHGDDAGMRKLKADALAQQTAAAQQAERERQFGVATNAGWAAYRAGNLTNAIAEADKALAIHGDDTGIRKLKAEALAQQTAAARLTLTKGNEQQPPPTNNVAGAKQPELAKLDTTLETYEVLFRLKPPATNIVDKNGTQLKPLPLTLIPLDQKDEILKTLKGLEFGYQAGGWLQEREQRLQNLRVKIKNW